Protein AF-A0A535KEE1-F1 (afdb_monomer)

Foldseek 3Di:
DDDDDDDDDPPPPPDPPPPPDDDVVVVVVVVVVVVVVVVVVVVVLVCVLVVVCVVVLQVLLVVLLVVADPVCLVVLLVLLVLLAPVVLVVLLVVQLVVCVVVVVNVVSCLSVVVVVLVVVQLVCLQPGDAADDPPVRDDDSDDGPVVVVCVVSPRHCPPPSSLSSLCSSLVVVLVCQLVPPPDPVSNVCSVVVSVVSSVSSVSSVSND

Solvent-accessible surface area (backbone atoms only — not comparable to full-atom values): 11787 Å² total; per-residue (Å²): 136,83,85,78,78,81,79,81,79,76,67,89,80,70,73,79,86,82,71,92,63,77,59,67,78,71,46,49,63,52,55,50,50,50,51,52,51,52,52,52,50,51,52,48,50,53,40,51,72,71,50,74,44,54,72,56,53,51,51,51,46,48,54,25,43,75,68,56,51,81,86,50,45,69,58,43,28,62,49,44,45,64,22,30,66,66,51,40,49,53,52,43,52,49,48,30,51,53,29,41,76,70,70,38,54,76,66,24,55,59,50,55,56,55,58,52,46,53,53,46,38,53,51,38,26,73,74,44,89,40,74,47,75,58,78,91,64,50,45,89,58,62,101,42,75,61,54,63,49,40,72,74,55,74,45,40,43,47,64,52,58,42,58,51,42,29,49,52,52,38,48,49,49,20,52,49,40,43,71,68,48,88,46,69,65,59,26,65,43,23,54,60,52,31,51,50,52,42,53,52,45,56,53,40,71,50,53,57

Mean predicted aligned error: 8.93 Å

Nearest PDB structures (foldseek):
  5jki-assembly1_A  TM=8.182E-01  e=1.373E-03  Bacillus subtilis subsp. subtilis str. 168
  7rcp-assembly1_A  TM=1.968E-01  e=1.343E+00  Pyrococcus horikoshii OT3
  3ja6-assembly1_I  TM=2.228E-01  e=5.849E+00  Escherichia coli

Structure (mmCIF, N/CA/C/O backbone):
data_AF-A0A535KEE1-F1
#
_entry.id   AF-A0A535KEE1-F1
#
loop_
_atom_site.group_PDB
_atom_site.id
_atom_site.type_symbol
_atom_site.label_atom_id
_atom_site.label_alt_id
_atom_site.label_comp_id
_atom_site.label_asym_id
_atom_site.label_entity_id
_atom_site.label_seq_id
_atom_site.pdbx_PDB_ins_code
_atom_site.Cartn_x
_atom_site.Cartn_y
_atom_site.Cartn_z
_atom_site.occupancy
_atom_site.B_iso_or_equiv
_atom_site.auth_seq_id
_atom_site.auth_comp_id
_atom_site.auth_asym_id
_atom_site.auth_atom_id
_atom_site.pdbx_PDB_model_num
ATOM 1 N N . MET A 1 1 ? -26.546 7.633 64.722 1.00 41.66 1 MET A N 1
ATOM 2 C CA . MET A 1 1 ? -27.389 7.127 63.617 1.00 41.66 1 MET A CA 1
ATOM 3 C C . MET A 1 1 ? -26.491 6.892 62.409 1.00 41.66 1 MET A C 1
ATOM 5 O O . MET A 1 1 ? -26.073 7.852 61.781 1.00 41.66 1 MET A O 1
ATOM 9 N N . LEU A 1 2 ? -26.096 5.640 62.167 1.00 43.44 2 LEU A N 1
ATOM 10 C CA . LEU A 1 2 ? -25.209 5.244 61.067 1.00 43.44 2 LEU A CA 1
ATOM 11 C C . LEU A 1 2 ? -26.050 4.985 59.810 1.00 43.44 2 LEU A C 1
ATOM 13 O O . LEU A 1 2 ? -26.914 4.113 59.809 1.00 43.44 2 LEU A O 1
ATOM 17 N N . HIS A 1 3 ? -25.814 5.776 58.765 1.00 49.19 3 HIS A N 1
ATOM 18 C CA . HIS A 1 3 ? -26.421 5.618 57.444 1.00 49.19 3 HIS A CA 1
ATOM 19 C C . HIS A 1 3 ? -25.778 4.415 56.736 1.00 49.19 3 HIS A C 1
ATOM 21 O O . HIS A 1 3 ? -24.653 4.495 56.243 1.00 49.19 3 HIS A O 1
ATOM 27 N N . VAL A 1 4 ? -26.483 3.286 56.714 1.00 53.78 4 VAL A N 1
ATOM 28 C CA . VAL A 1 4 ? -26.105 2.099 55.941 1.00 53.78 4 VAL A CA 1
ATOM 29 C C . VAL A 1 4 ? -26.516 2.341 54.486 1.00 53.78 4 VAL A C 1
ATOM 31 O O . VAL A 1 4 ? -27.693 2.537 54.196 1.00 53.78 4 VAL A O 1
ATOM 34 N N . ARG A 1 5 ? -25.541 2.374 53.568 1.00 51.19 5 ARG A N 1
ATOM 35 C CA . ARG A 1 5 ? -25.797 2.391 52.118 1.00 51.19 5 ARG A CA 1
ATOM 36 C C . ARG A 1 5 ? -26.467 1.071 51.707 1.00 51.19 5 ARG A C 1
ATOM 38 O O . ARG A 1 5 ? -25.998 0.023 52.151 1.00 51.19 5 ARG A O 1
ATOM 45 N N . PRO A 1 6 ? -27.503 1.088 50.852 1.00 45.22 6 PRO A N 1
ATOM 46 C CA . PRO A 1 6 ? -28.105 -0.141 50.357 1.00 45.22 6 PRO A CA 1
ATOM 47 C C . PRO A 1 6 ? -27.106 -0.911 49.484 1.00 45.22 6 PRO A C 1
ATOM 49 O O . PRO A 1 6 ? -26.379 -0.335 48.671 1.00 45.22 6 PRO A O 1
ATOM 52 N N . SER A 1 7 ? -27.063 -2.222 49.699 1.00 43.84 7 SER A N 1
ATOM 53 C CA . SER A 1 7 ? -26.315 -3.195 48.911 1.00 43.84 7 SER A CA 1
ATOM 54 C C . SER A 1 7 ? -26.741 -3.134 47.446 1.00 43.84 7 SER A C 1
ATOM 56 O O . SER A 1 7 ? -27.926 -3.246 47.140 1.00 43.84 7 SER A O 1
ATOM 58 N N . VAL A 1 8 ? -25.766 -2.971 46.551 1.00 51.97 8 VAL A N 1
ATOM 59 C CA . VAL A 1 8 ? -25.952 -3.103 45.103 1.00 51.97 8 VAL A CA 1
ATOM 60 C C . VAL A 1 8 ? -26.404 -4.533 44.822 1.00 51.97 8 VAL A C 1
ATOM 62 O O . VAL A 1 8 ? -25.630 -5.478 44.958 1.00 51.97 8 VAL A O 1
ATOM 65 N N . GLU A 1 9 ? -27.676 -4.682 44.476 1.00 45.34 9 GLU A N 1
ATOM 66 C CA . GLU A 1 9 ? -28.267 -5.935 44.031 1.00 45.34 9 GLU A CA 1
ATOM 67 C C . GLU A 1 9 ? -27.654 -6.278 42.665 1.00 45.34 9 GLU A C 1
ATOM 69 O O . GLU A 1 9 ? -27.926 -5.643 41.644 1.00 45.34 9 GLU A O 1
ATOM 74 N N . LEU A 1 10 ? -26.711 -7.222 42.668 1.00 52.22 10 LEU A N 1
ATOM 75 C CA . LEU A 1 10 ? -26.132 -7.794 41.458 1.00 52.22 10 LEU A CA 1
ATOM 76 C C . LEU A 1 10 ? -27.223 -8.606 40.760 1.00 52.22 10 LEU A C 1
ATOM 78 O O . LEU A 1 10 ? -27.513 -9.737 41.141 1.00 52.22 10 LEU A O 1
ATOM 82 N N . ASP A 1 11 ? -27.825 -7.987 39.749 1.00 50.72 11 ASP A N 1
ATOM 83 C CA . ASP A 1 11 ? -28.792 -8.582 38.832 1.00 50.72 11 ASP A CA 1
ATOM 84 C C . ASP A 1 11 ? -28.280 -9.938 38.306 1.00 50.72 11 ASP A C 1
ATOM 86 O O . ASP A 1 11 ? -27.369 -10.020 37.474 1.00 50.72 11 ASP A O 1
ATOM 90 N N . SER A 1 12 ? -28.859 -11.021 38.829 1.00 51.28 12 SER A N 1
ATOM 91 C CA . SER A 1 12 ? -28.476 -12.413 38.556 1.00 51.28 12 SER A CA 1
ATOM 92 C C . SER A 1 12 ? -28.818 -12.863 37.129 1.00 51.28 12 SER A C 1
ATOM 94 O O . SER A 1 12 ? -28.431 -13.956 36.706 1.00 51.28 12 SER A O 1
ATOM 96 N N . HIS A 1 13 ? -29.480 -12.003 36.347 1.00 43.81 13 HIS A N 1
ATOM 97 C CA . HIS A 1 13 ? -29.827 -12.254 34.953 1.00 43.81 13 HIS A CA 1
ATOM 98 C C . HIS A 1 13 ? -28.882 -11.618 33.924 1.00 43.81 13 HIS A C 1
ATOM 100 O O . HIS A 1 13 ? -29.019 -11.891 32.725 1.00 43.81 13 HIS A O 1
ATOM 106 N N . ARG A 1 14 ? -27.850 -10.868 34.339 1.00 46.62 14 ARG A N 1
ATOM 107 C CA . ARG A 1 14 ? -26.792 -10.418 33.419 1.00 46.62 14 ARG A CA 1
ATOM 108 C C . ARG A 1 14 ? -25.836 -11.565 33.094 1.00 46.62 14 ARG A C 1
ATOM 110 O O . ARG A 1 14 ? -24.781 -11.729 33.699 1.00 46.62 14 ARG A O 1
ATOM 117 N N . ARG A 1 15 ? -26.199 -12.364 32.084 1.00 47.31 15 ARG A N 1
ATOM 118 C CA . ARG A 1 15 ? -25.296 -13.355 31.481 1.00 47.31 15 ARG A CA 1
ATOM 119 C C . ARG A 1 15 ? -23.981 -12.673 31.069 1.00 47.31 15 ARG A C 1
ATOM 121 O O . ARG A 1 15 ? -24.031 -11.764 30.230 1.00 47.31 15 ARG A O 1
ATOM 128 N N . PRO A 1 16 ? -22.816 -13.116 31.575 1.00 42.44 16 PRO A N 1
ATOM 129 C CA . PRO A 1 16 ? -21.537 -12.608 31.110 1.00 42.44 16 PRO A CA 1
ATOM 130 C C . PRO A 1 16 ? -21.397 -12.993 29.637 1.00 42.44 16 PRO A C 1
ATOM 132 O O . PRO A 1 16 ? -21.347 -14.173 29.290 1.00 42.44 16 PRO A O 1
ATOM 135 N N . HIS A 1 17 ? -21.373 -12.000 28.750 1.00 43.47 17 HIS A N 1
ATOM 136 C CA . HIS A 1 17 ? -21.054 -12.190 27.337 1.00 43.47 17 HIS A CA 1
ATOM 137 C C . HIS A 1 17 ? -19.549 -12.472 27.178 1.00 43.47 17 HIS A C 1
ATOM 139 O O . HIS A 1 17 ? -18.823 -11.737 26.521 1.00 43.47 17 HIS A O 1
ATOM 145 N N . ASN A 1 18 ? -19.075 -13.569 27.770 1.00 43.16 18 ASN A N 1
ATOM 146 C CA . ASN A 1 18 ? -17.790 -14.175 27.449 1.00 43.16 18 ASN A CA 1
ATOM 147 C C . ASN A 1 18 ? -17.976 -15.047 26.204 1.00 43.16 18 ASN A C 1
ATOM 149 O O . ASN A 1 18 ? -18.139 -16.262 26.288 1.00 43.16 18 ASN A O 1
ATOM 153 N N . ARG A 1 19 ? -17.966 -14.430 25.020 1.00 46.12 19 ARG A N 1
ATOM 154 C CA . ARG A 1 19 ? -17.759 -15.154 23.757 1.00 46.12 19 ARG A CA 1
ATOM 155 C C . ARG A 1 19 ? -16.541 -14.563 23.056 1.00 46.12 19 ARG A C 1
ATOM 157 O O . ARG A 1 19 ? -16.652 -13.814 22.096 1.00 46.12 19 ARG A O 1
ATOM 164 N N . PHE A 1 20 ? -15.372 -14.887 23.605 1.00 54.78 20 PHE A N 1
ATOM 165 C CA . PHE A 1 20 ? -14.061 -14.426 23.137 1.00 54.78 20 PHE A CA 1
ATOM 166 C C . PHE A 1 20 ? -13.535 -15.164 21.897 1.00 54.78 20 PHE A C 1
ATOM 168 O O . PHE A 1 20 ? -12.488 -14.796 21.380 1.00 54.78 20 PHE A O 1
ATOM 175 N N . LEU A 1 21 ? -14.250 -16.168 21.381 1.00 51.19 21 LEU A N 1
ATOM 176 C CA . LEU A 1 21 ? -13.860 -16.867 20.160 1.00 51.19 21 LEU A CA 1
ATOM 177 C C . LEU A 1 21 ? -15.015 -16.830 19.152 1.00 51.19 21 LEU A C 1
ATOM 179 O O . LEU A 1 21 ? -16.130 -17.239 19.500 1.00 51.19 21 LEU A O 1
ATOM 183 N N . PRO A 1 22 ? -14.795 -16.336 17.917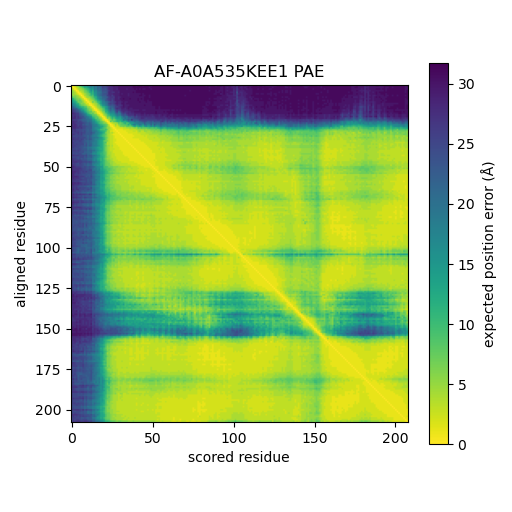 1.00 55.19 22 PRO A N 1
ATOM 184 C CA . PRO A 1 22 ? -15.763 -16.527 16.847 1.00 55.19 22 PRO A CA 1
ATOM 185 C C . PRO A 1 22 ? -16.022 -18.028 16.685 1.00 55.19 22 PRO A C 1
ATOM 187 O O . PRO A 1 22 ? -15.108 -18.840 16.832 1.00 55.19 22 PRO A O 1
ATOM 190 N N . HIS A 1 23 ? -17.269 -18.405 16.391 1.00 61.78 23 HIS A N 1
ATOM 191 C CA . HIS A 1 23 ? -17.587 -19.790 16.035 1.00 61.78 23 HIS A CA 1
ATOM 192 C C . HIS A 1 23 ? -16.620 -20.247 14.942 1.00 61.78 23 HIS A C 1
ATOM 194 O O . HIS A 1 23 ? -16.401 -19.504 13.987 1.00 61.78 23 HIS A O 1
ATOM 200 N N . LEU A 1 24 ? -16.037 -21.443 15.079 1.00 60.97 24 LEU A N 1
ATOM 201 C CA . LEU A 1 24 ? -15.046 -21.982 14.135 1.00 60.97 24 LEU A CA 1
ATOM 202 C C . LEU A 1 24 ? -15.518 -21.863 12.673 1.00 60.97 24 LEU A C 1
ATOM 204 O O . LEU A 1 24 ? -14.724 -21.564 11.784 1.00 60.97 24 LEU A O 1
ATOM 208 N N . SER A 1 25 ? -16.829 -21.970 12.443 1.00 69.62 25 SER A N 1
ATOM 209 C CA . SER A 1 25 ? -17.483 -21.769 11.145 1.00 69.62 25 SER A CA 1
ATOM 210 C C . SER A 1 25 ? -17.244 -20.395 10.504 1.00 69.62 25 SER A C 1
ATOM 212 O O . SER A 1 25 ? -17.186 -20.304 9.283 1.00 69.62 25 SER A O 1
ATOM 214 N N . ALA A 1 26 ? -17.060 -19.330 11.288 1.00 74.44 26 ALA A N 1
ATOM 215 C CA . ALA A 1 26 ? -16.761 -17.984 10.793 1.00 74.44 26 ALA A CA 1
ATOM 216 C C . ALA A 1 26 ? -15.264 -17.760 10.502 1.00 74.44 26 ALA A C 1
ATOM 218 O O . ALA A 1 26 ? -14.913 -16.820 9.785 1.00 74.44 26 ALA A O 1
ATOM 219 N N . LEU A 1 27 ? -14.380 -18.605 11.047 1.00 81.44 27 LEU A N 1
ATOM 220 C CA . LEU A 1 27 ? -12.935 -18.557 10.797 1.00 81.44 27 LEU A CA 1
ATOM 221 C C . LEU A 1 27 ? -12.547 -19.313 9.526 1.00 81.44 27 LEU A C 1
ATOM 223 O O . LEU A 1 27 ? -11.701 -18.829 8.779 1.00 81.44 27 LEU A O 1
ATOM 227 N N . ILE A 1 28 ? -13.198 -20.447 9.254 1.00 86.25 28 ILE A N 1
ATOM 228 C CA . ILE A 1 28 ? -12.958 -21.281 8.066 1.00 86.25 28 ILE A CA 1
ATOM 229 C C . ILE A 1 28 ? -12.901 -20.470 6.759 1.00 86.25 28 ILE A C 1
ATOM 231 O O . ILE A 1 28 ? -11.891 -20.582 6.067 1.00 86.25 28 ILE A O 1
ATOM 235 N N . PRO A 1 29 ? -13.885 -19.616 6.407 1.00 88.44 29 PRO A N 1
ATOM 236 C CA . PRO A 1 29 ? -13.831 -18.874 5.146 1.00 88.44 29 PRO A CA 1
ATOM 237 C C . PRO A 1 29 ? -12.654 -17.891 5.080 1.00 88.44 29 PRO A C 1
ATOM 239 O O . PRO A 1 29 ? -12.107 -17.664 4.006 1.00 88.44 29 PRO A O 1
ATOM 242 N N . ARG A 1 30 ? -12.224 -17.332 6.219 1.00 88.44 30 ARG A N 1
ATOM 243 C CA . ARG A 1 30 ? -11.067 -16.424 6.277 1.00 88.44 30 ARG A CA 1
ATOM 244 C C . ARG A 1 30 ? -9.762 -17.185 6.100 1.00 88.44 30 ARG A C 1
ATOM 246 O O . ARG A 1 30 ? -8.919 -16.752 5.328 1.00 88.44 30 ARG A O 1
ATOM 253 N N . LEU A 1 31 ? -9.617 -18.319 6.783 1.00 91.19 31 LEU A N 1
ATOM 254 C CA . LEU A 1 31 ? -8.449 -19.189 6.650 1.00 91.19 31 LEU A CA 1
ATOM 255 C C . LEU A 1 31 ? -8.332 -19.744 5.230 1.00 91.19 31 LEU A C 1
ATOM 257 O O . LEU A 1 31 ? -7.246 -19.742 4.663 1.00 91.19 31 LEU A O 1
ATOM 261 N N . PHE A 1 32 ? -9.455 -20.148 4.636 1.00 93.31 32 PHE A N 1
ATOM 262 C CA . PHE A 1 32 ? -9.506 -20.562 3.240 1.00 93.31 32 PHE A CA 1
ATOM 263 C C . PHE A 1 32 ? -9.104 -19.420 2.300 1.00 93.31 32 PHE A C 1
ATOM 265 O O . PHE A 1 32 ? -8.256 -19.615 1.438 1.00 93.31 32 PHE A O 1
ATOM 272 N N . GLY A 1 33 ? -9.643 -18.213 2.505 1.00 92.75 33 GLY A N 1
ATOM 273 C CA . GLY A 1 33 ? -9.258 -17.031 1.730 1.00 92.75 33 GLY A CA 1
ATOM 274 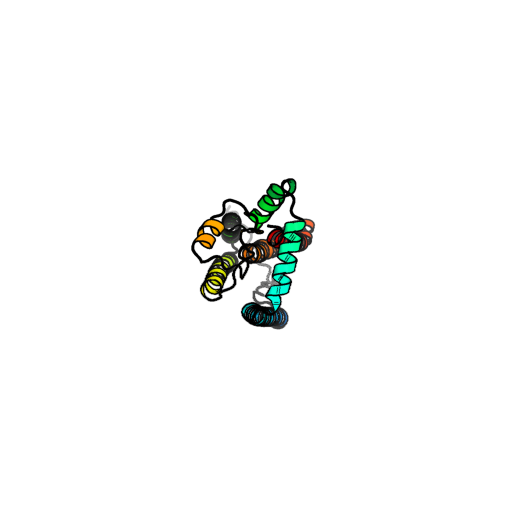C C . GLY A 1 33 ? -7.764 -16.715 1.832 1.00 92.75 33 GLY A C 1
ATOM 275 O O . GLY A 1 33 ? -7.121 -16.497 0.811 1.00 92.75 33 GLY A O 1
ATOM 276 N N . ILE A 1 34 ? -7.191 -16.763 3.040 1.00 92.25 34 ILE A N 1
ATOM 277 C CA . ILE A 1 34 ? -5.746 -16.599 3.259 1.00 92.25 34 ILE A CA 1
ATOM 278 C C . ILE A 1 34 ? -4.968 -17.679 2.505 1.00 92.25 34 ILE A C 1
ATOM 280 O O . ILE A 1 34 ? -4.021 -17.352 1.803 1.00 92.25 34 ILE A O 1
ATOM 284 N N . ALA A 1 35 ? -5.376 -18.948 2.595 1.00 94.38 35 ALA A N 1
ATOM 285 C CA . ALA A 1 35 ? -4.705 -20.038 1.893 1.00 94.38 35 ALA A CA 1
ATOM 286 C C . ALA A 1 35 ? -4.726 -19.839 0.368 1.00 94.38 35 ALA A C 1
ATOM 288 O O . ALA A 1 35 ? -3.691 -19.978 -0.279 1.00 94.38 35 ALA A O 1
ATOM 289 N N . VAL A 1 36 ? -5.874 -19.457 -0.198 1.00 96.50 36 VAL A N 1
ATOM 290 C CA . VAL A 1 36 ? -6.010 -19.163 -1.632 1.00 96.50 36 VAL A CA 1
ATOM 291 C C . VAL A 1 36 ? -5.112 -17.996 -2.042 1.00 96.50 36 VAL A C 1
ATOM 293 O O . VAL A 1 36 ? -4.391 -18.115 -3.029 1.00 96.50 36 VAL A O 1
ATOM 296 N N . LEU A 1 37 ? -5.107 -16.895 -1.282 1.00 95.00 37 LEU A N 1
ATOM 297 C CA . LEU A 1 37 ? -4.257 -15.735 -1.567 1.00 95.00 37 LEU A CA 1
ATOM 298 C C . LEU A 1 37 ? -2.766 -16.075 -1.463 1.00 95.00 37 LEU A C 1
ATOM 300 O O . LEU A 1 37 ? -1.994 -15.659 -2.321 1.00 95.00 37 LEU A O 1
ATOM 304 N N . SER A 1 38 ? -2.365 -16.871 -0.472 1.00 94.00 38 SER A N 1
ATOM 305 C CA . SER A 1 38 ? -0.984 -17.338 -0.331 1.00 94.00 38 SER A CA 1
ATOM 306 C C . SER A 1 38 ? -0.556 -18.209 -1.511 1.00 94.00 38 SER A C 1
ATOM 308 O O . SER A 1 38 ? 0.517 -18.000 -2.068 1.00 94.00 38 SER A O 1
ATOM 310 N N . VAL A 1 39 ? -1.399 -19.158 -1.936 1.00 96.69 39 VAL A N 1
ATOM 311 C CA . VAL A 1 39 ? -1.118 -20.000 -3.111 1.00 96.69 39 VAL A CA 1
ATOM 312 C C . VAL A 1 39 ? -1.032 -19.150 -4.378 1.00 96.69 39 VAL A C 1
ATOM 314 O O . VAL A 1 39 ? -0.104 -19.329 -5.164 1.00 96.69 39 VAL A O 1
ATOM 317 N N . ALA A 1 40 ? -1.948 -18.197 -4.559 1.00 96.69 40 ALA A N 1
ATOM 318 C CA . ALA A 1 40 ? -1.927 -17.282 -5.695 1.00 96.69 40 ALA A CA 1
ATOM 319 C C . ALA A 1 40 ? -0.654 -16.421 -5.712 1.00 96.69 40 ALA A C 1
ATOM 321 O O . ALA A 1 40 ? -0.034 -16.275 -6.761 1.00 96.69 40 ALA A O 1
ATOM 322 N N . PHE A 1 41 ? -0.226 -15.907 -4.555 1.00 94.19 41 PHE A N 1
ATOM 323 C CA . PHE A 1 41 ? 1.007 -15.130 -4.431 1.00 94.19 41 PHE A CA 1
ATOM 324 C C . PHE A 1 41 ? 2.254 -15.967 -4.755 1.00 94.19 41 PHE A C 1
ATOM 326 O O . PHE A 1 41 ? 3.130 -15.507 -5.487 1.00 94.19 41 PHE A O 1
ATOM 333 N N . ILE A 1 42 ? 2.323 -17.211 -4.269 1.00 94.62 42 ILE A N 1
ATOM 334 C CA . ILE A 1 42 ? 3.426 -18.135 -4.582 1.00 94.62 42 ILE A CA 1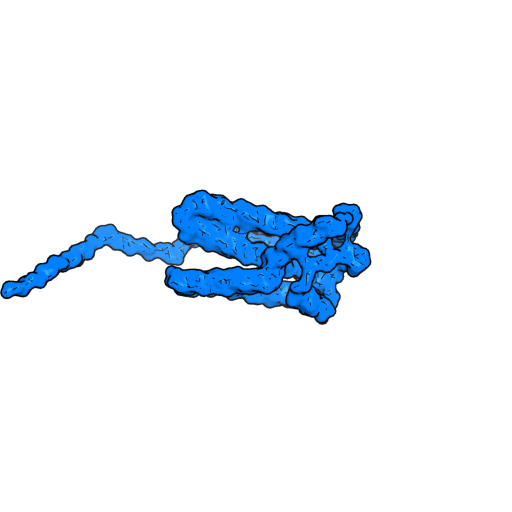
ATOM 335 C C . ILE A 1 42 ? 3.451 -18.445 -6.082 1.00 94.62 42 ILE A C 1
ATOM 337 O O . ILE A 1 42 ? 4.505 -18.358 -6.708 1.00 94.62 42 ILE A O 1
ATOM 341 N N . ALA A 1 43 ? 2.298 -18.760 -6.677 1.00 96.25 43 ALA A N 1
ATOM 342 C CA . ALA A 1 43 ? 2.192 -19.029 -8.109 1.00 96.25 43 ALA A CA 1
ATOM 343 C C . ALA A 1 43 ? 2.615 -17.813 -8.951 1.00 96.25 43 ALA A C 1
ATOM 345 O O . ALA A 1 43 ? 3.367 -17.965 -9.912 1.00 96.25 43 ALA A O 1
ATOM 346 N N . LEU A 1 44 ? 2.194 -16.607 -8.555 1.00 93.69 44 LEU A N 1
ATOM 347 C CA . LEU A 1 44 ? 2.606 -15.358 -9.191 1.00 93.69 44 LEU A CA 1
ATOM 348 C C . LEU A 1 44 ? 4.119 -15.143 -9.074 1.00 93.69 44 LEU A C 1
ATOM 350 O O . LEU A 1 44 ? 4.765 -14.842 -10.070 1.00 93.69 44 LEU A O 1
ATOM 354 N N . THR A 1 45 ? 4.693 -15.358 -7.889 1.00 92.94 45 THR A N 1
ATOM 355 C CA . THR A 1 45 ? 6.143 -15.253 -7.659 1.00 92.94 45 THR A CA 1
ATOM 356 C C . THR A 1 45 ? 6.914 -16.191 -8.591 1.00 92.94 45 THR A C 1
ATOM 358 O O . THR A 1 45 ? 7.875 -15.774 -9.237 1.00 92.94 45 THR A O 1
ATOM 361 N N . ILE A 1 46 ? 6.477 -17.450 -8.719 1.00 93.00 46 ILE A N 1
ATOM 362 C CA . ILE A 1 46 ? 7.098 -18.428 -9.626 1.00 93.00 46 ILE A CA 1
ATOM 363 C C . ILE A 1 46 ? 6.990 -17.960 -11.084 1.00 93.00 46 ILE A C 1
ATOM 365 O O . ILE A 1 46 ? 7.971 -17.998 -11.819 1.00 93.00 46 ILE A O 1
ATOM 369 N N . ALA A 1 47 ? 5.820 -17.483 -11.509 1.00 94.06 47 ALA A N 1
ATOM 370 C CA . ALA A 1 47 ? 5.619 -17.004 -12.874 1.00 94.06 47 ALA A CA 1
ATOM 371 C C . ALA A 1 47 ? 6.485 -15.774 -13.203 1.00 94.06 47 ALA A C 1
ATOM 373 O O . ALA A 1 47 ? 7.085 -15.711 -14.276 1.00 94.06 47 ALA A O 1
ATOM 374 N N . ILE A 1 48 ? 6.584 -14.819 -12.276 1.00 90.94 48 ILE A N 1
ATOM 375 C CA . ILE A 1 48 ? 7.399 -13.610 -12.435 1.00 90.94 48 ILE A CA 1
ATOM 376 C C . ILE A 1 48 ? 8.888 -13.964 -12.508 1.00 90.94 48 ILE A C 1
ATOM 378 O O . ILE A 1 48 ? 9.578 -13.531 -13.426 1.00 90.94 48 ILE A O 1
ATOM 382 N N . THR A 1 49 ? 9.375 -14.799 -11.588 1.00 89.19 49 THR A N 1
ATOM 383 C CA . THR A 1 49 ? 10.781 -15.250 -11.570 1.00 89.19 49 THR A CA 1
ATOM 384 C C . THR A 1 49 ? 11.153 -16.101 -12.786 1.00 89.19 49 THR A C 1
ATOM 386 O O . THR A 1 49 ? 12.305 -16.091 -13.211 1.00 89.19 49 THR A O 1
ATOM 389 N N . ALA A 1 50 ? 10.180 -16.782 -13.397 1.00 91.00 50 ALA A N 1
ATOM 390 C CA . ALA A 1 50 ? 10.335 -17.462 -14.683 1.00 91.00 50 ALA A CA 1
ATOM 391 C C . ALA A 1 50 ? 10.281 -16.515 -15.904 1.00 91.00 50 ALA A C 1
ATOM 393 O O . ALA A 1 50 ? 10.417 -16.977 -17.036 1.00 91.00 50 ALA A O 1
ATOM 394 N N . GLY A 1 51 ? 10.064 -15.210 -15.702 1.00 90.25 51 GLY A N 1
ATOM 395 C CA . GLY A 1 51 ? 10.008 -14.203 -16.765 1.00 90.25 51 GLY A CA 1
ATOM 396 C C . GLY A 1 51 ? 8.695 -14.170 -17.553 1.00 90.25 51 GLY A C 1
ATOM 397 O O . GLY A 1 51 ? 8.640 -13.561 -18.621 1.00 90.25 51 GLY A O 1
ATOM 398 N N . ALA A 1 52 ? 7.620 -14.795 -17.054 1.00 92.38 52 ALA A N 1
ATOM 399 C CA . ALA A 1 52 ? 6.346 -14.892 -17.777 1.00 92.38 52 ALA A CA 1
ATOM 400 C C . ALA A 1 52 ? 5.714 -13.521 -18.086 1.00 92.38 52 ALA A C 1
ATOM 402 O O . ALA A 1 52 ? 4.980 -13.390 -19.065 1.00 92.38 52 ALA A O 1
ATOM 403 N N . PHE A 1 53 ? 6.012 -12.505 -17.269 1.00 91.81 53 PHE A N 1
ATOM 404 C CA . PHE A 1 53 ? 5.423 -11.167 -17.367 1.00 91.81 53 PHE A CA 1
ATOM 405 C C . PHE A 1 53 ? 6.397 -10.076 -17.818 1.00 91.81 53 PHE A C 1
ATOM 407 O O . PHE A 1 53 ? 5.963 -8.955 -18.042 1.00 91.81 53 PHE A O 1
ATOM 414 N N . THR A 1 54 ? 7.676 -10.380 -18.067 1.00 90.19 54 THR A N 1
ATOM 415 C CA . THR A 1 54 ? 8.702 -9.357 -18.352 1.00 90.19 54 THR A CA 1
ATOM 416 C C . THR A 1 54 ? 8.334 -8.427 -19.512 1.00 90.19 54 THR A C 1
ATOM 418 O O . THR A 1 54 ? 8.543 -7.220 -19.435 1.00 90.19 54 THR A O 1
ATOM 421 N N . SER A 1 55 ? 7.762 -8.969 -20.593 1.00 90.50 55 SER A N 1
ATOM 422 C CA . SER A 1 55 ? 7.351 -8.157 -21.747 1.00 90.50 55 SER A CA 1
ATOM 423 C C . SER A 1 55 ? 6.141 -7.269 -21.455 1.00 90.50 55 SER A C 1
ATOM 425 O O . SER A 1 55 ? 6.058 -6.166 -21.993 1.00 90.50 55 SER A O 1
ATOM 427 N N . LEU A 1 56 ? 5.212 -7.743 -20.622 1.00 92.62 56 LEU A N 1
ATOM 428 C CA . LEU A 1 56 ? 4.037 -6.990 -20.201 1.00 92.62 56 LEU A CA 1
ATOM 429 C C . LEU A 1 56 ? 4.446 -5.881 -19.229 1.00 92.62 56 LEU A C 1
ATOM 431 O O . LEU A 1 56 ? 4.049 -4.738 -19.424 1.00 92.62 56 LEU A O 1
ATOM 435 N N . ASP A 1 57 ? 5.288 -6.203 -18.246 1.00 91.31 57 ASP A N 1
ATOM 436 C CA . ASP A 1 57 ? 5.809 -5.253 -17.263 1.00 91.31 57 ASP A CA 1
ATOM 437 C C . ASP A 1 57 ? 6.543 -4.100 -17.957 1.00 91.31 57 ASP A C 1
ATOM 439 O O . ASP A 1 57 ? 6.301 -2.936 -17.645 1.00 91.31 57 ASP A O 1
ATOM 443 N N . LEU A 1 58 ? 7.371 -4.403 -18.966 1.00 90.75 58 LEU A N 1
ATOM 444 C CA . LEU A 1 58 ? 8.068 -3.380 -19.748 1.00 90.75 58 LEU A CA 1
ATOM 445 C C . LEU A 1 58 ? 7.103 -2.508 -20.565 1.00 90.75 58 LEU A C 1
ATOM 447 O O . LEU A 1 58 ? 7.290 -1.298 -20.637 1.00 90.75 58 LEU A O 1
ATOM 451 N N . GLN A 1 59 ? 6.070 -3.100 -21.173 1.00 93.69 59 GLN A N 1
ATOM 452 C CA . GLN A 1 59 ? 5.055 -2.343 -21.915 1.00 93.69 59 GLN A CA 1
ATOM 453 C C . GLN A 1 59 ? 4.272 -1.403 -21.001 1.00 93.69 59 GLN A C 1
ATOM 455 O O . GLN A 1 59 ? 4.027 -0.259 -21.374 1.00 93.69 59 GLN A O 1
ATOM 460 N N . VAL A 1 60 ? 3.896 -1.868 -19.807 1.00 93.50 60 VAL A N 1
ATOM 461 C CA . VAL A 1 60 ? 3.200 -1.042 -18.817 1.00 93.50 60 VAL A CA 1
ATOM 462 C C . VAL A 1 60 ? 4.116 0.071 -18.316 1.00 93.50 60 VAL A C 1
ATOM 464 O O . VAL A 1 60 ? 3.696 1.224 -18.323 1.00 93.50 60 VAL A O 1
ATOM 467 N N . ALA A 1 61 ? 5.365 -0.240 -17.958 1.00 91.88 61 ALA A N 1
ATOM 468 C CA . ALA A 1 61 ? 6.338 0.759 -17.521 1.00 91.88 61 ALA A CA 1
ATOM 469 C C . ALA A 1 61 ? 6.578 1.831 -18.597 1.00 91.88 61 ALA A C 1
ATOM 471 O O . ALA A 1 61 ? 6.565 3.021 -18.297 1.00 91.88 61 ALA A O 1
ATOM 472 N N . GLN A 1 62 ? 6.718 1.428 -19.865 1.00 93.56 62 GLN A N 1
ATOM 473 C CA . GLN A 1 62 ? 6.868 2.373 -20.971 1.00 93.56 62 GLN A C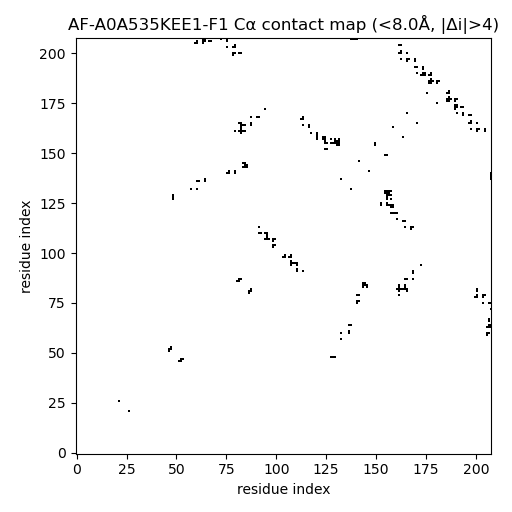A 1
ATOM 474 C C . GLN A 1 62 ? 5.606 3.219 -21.173 1.00 93.56 62 GLN A C 1
ATOM 476 O O . GLN A 1 62 ? 5.707 4.430 -21.321 1.00 93.56 62 GLN A O 1
ATOM 481 N N . ALA A 1 63 ? 4.417 2.614 -21.136 1.00 94.56 63 ALA A N 1
ATOM 482 C CA . ALA A 1 63 ? 3.163 3.350 -21.289 1.00 94.56 63 ALA A CA 1
ATOM 483 C C . ALA A 1 63 ? 2.951 4.379 -20.167 1.00 94.56 63 ALA A C 1
ATOM 485 O O . ALA A 1 63 ? 2.425 5.463 -20.416 1.00 94.56 63 ALA A O 1
ATOM 486 N N . MET A 1 64 ? 3.364 4.054 -18.940 1.00 94.50 64 MET A N 1
ATOM 487 C CA . MET A 1 64 ? 3.314 4.983 -17.810 1.00 94.50 64 MET A CA 1
ATOM 488 C C . MET A 1 64 ? 4.345 6.100 -17.950 1.00 94.50 64 MET A C 1
ATOM 490 O O . MET A 1 64 ? 4.002 7.261 -17.740 1.00 94.50 64 MET A O 1
ATOM 494 N N . HIS A 1 65 ? 5.558 5.775 -18.399 1.00 91.81 65 HIS A N 1
ATOM 495 C CA . HIS A 1 65 ? 6.578 6.767 -18.724 1.00 91.81 65 HIS A CA 1
ATOM 496 C C . HIS A 1 65 ? 6.108 7.740 -19.817 1.00 91.81 65 HIS A C 1
ATOM 498 O O . HIS A 1 65 ? 6.263 8.950 -19.680 1.00 91.81 65 HIS A O 1
ATOM 504 N N . ASP A 1 66 ? 5.471 7.238 -20.876 1.00 94.44 66 ASP A N 1
ATOM 505 C CA . ASP A 1 66 ? 4.940 8.065 -21.964 1.00 94.44 66 ASP A CA 1
ATOM 506 C C . ASP A 1 66 ? 3.768 8.952 -21.498 1.00 94.44 66 ASP A C 1
ATOM 508 O O . ASP A 1 66 ? 3.560 10.051 -22.016 1.00 94.44 66 ASP A O 1
ATOM 512 N N . ALA A 1 67 ? 2.995 8.485 -20.512 1.00 94.06 67 ALA A N 1
ATOM 513 C CA . ALA A 1 67 ? 1.918 9.245 -19.883 1.00 94.06 67 ALA A CA 1
ATOM 514 C C . ALA A 1 67 ? 2.413 10.227 -18.806 1.00 94.06 67 ALA A C 1
ATOM 516 O O . ALA A 1 67 ? 1.621 11.045 -18.323 1.00 94.06 67 ALA A O 1
ATOM 517 N N . TRP A 1 68 ? 3.690 10.153 -18.419 1.00 93.19 68 TRP A N 1
ATOM 518 C CA . TRP A 1 68 ? 4.240 10.942 -17.330 1.00 93.19 68 TRP A CA 1
ATOM 519 C C . TRP A 1 68 ? 4.275 12.436 -17.665 1.00 93.19 68 TRP A C 1
ATOM 521 O O . TRP A 1 68 ? 4.650 12.876 -18.753 1.00 93.19 68 TRP A O 1
ATOM 531 N N . GLN A 1 69 ? 3.892 13.240 -16.679 1.00 93.38 69 GLN A N 1
ATOM 532 C CA . GLN A 1 69 ? 3.867 14.694 -16.738 1.00 93.38 69 GLN A CA 1
ATOM 533 C C . GLN A 1 69 ? 4.588 15.282 -15.518 1.00 93.38 69 GLN A C 1
ATOM 535 O O . GLN A 1 69 ? 4.184 14.994 -14.384 1.00 93.38 69 GLN A O 1
ATOM 540 N N . PRO A 1 70 ? 5.568 16.188 -15.717 1.00 91.81 70 PRO A N 1
ATOM 541 C CA . PRO A 1 70 ? 6.302 16.820 -14.619 1.00 91.81 70 PRO A CA 1
ATOM 542 C C . PRO A 1 70 ? 5.407 17.551 -13.608 1.00 91.81 70 PRO A C 1
ATOM 544 O O . PRO A 1 70 ? 5.707 17.594 -12.420 1.00 91.81 70 PRO A O 1
ATOM 547 N N . SER A 1 71 ? 4.287 18.124 -14.062 1.00 94.12 71 SER A N 1
ATOM 548 C CA . SER A 1 71 ? 3.334 18.847 -13.207 1.00 94.12 71 SER A CA 1
ATOM 549 C C . SER A 1 71 ? 2.601 17.946 -12.212 1.00 94.12 71 SER A C 1
ATOM 551 O O . SER A 1 71 ? 2.164 18.427 -11.168 1.00 94.12 71 SER A O 1
ATOM 553 N N . LEU A 1 72 ? 2.460 16.655 -12.525 1.00 92.75 72 LEU A N 1
ATOM 554 C CA . LEU A 1 72 ? 1.806 15.674 -11.661 1.00 92.75 72 LEU A CA 1
ATOM 555 C C . LEU A 1 72 ? 2.786 15.012 -10.690 1.00 92.75 72 LEU A C 1
ATOM 557 O O . LEU A 1 72 ? 2.349 14.436 -9.698 1.00 92.75 72 LEU A O 1
ATOM 561 N N . HIS A 1 73 ? 4.094 15.130 -10.929 1.00 91.62 73 HIS A N 1
ATOM 562 C CA . HIS A 1 73 ? 5.130 14.543 -10.078 1.00 91.62 73 HIS A CA 1
ATOM 563 C C . HIS A 1 73 ? 4.948 14.840 -8.578 1.00 91.62 73 HIS A C 1
ATOM 565 O O . HIS A 1 73 ? 4.889 13.877 -7.818 1.00 91.62 73 HIS A O 1
ATOM 571 N N . PRO A 1 74 ? 4.744 16.093 -8.114 1.00 92.69 74 PRO A N 1
ATOM 572 C CA . PRO A 1 74 ? 4.562 16.350 -6.681 1.00 92.69 74 PRO A CA 1
ATOM 573 C C . PRO A 1 74 ? 3.285 15.718 -6.106 1.00 92.69 74 PRO A C 1
ATOM 575 O O . PRO A 1 74 ? 3.233 15.409 -4.918 1.00 92.69 74 PRO A O 1
ATOM 578 N N . VAL A 1 75 ? 2.248 15.517 -6.928 1.00 93.50 75 VAL A N 1
ATOM 579 C CA . VAL A 1 75 ? 1.006 14.856 -6.498 1.00 93.50 75 VAL A CA 1
ATOM 580 C C . VAL A 1 75 ? 1.261 13.373 -6.260 1.00 93.50 75 VAL A C 1
ATOM 582 O O . VAL A 1 75 ? 0.858 12.849 -5.227 1.00 93.50 75 VAL A O 1
ATOM 585 N N . PHE A 1 76 ? 1.956 12.716 -7.186 1.00 92.69 76 PHE A N 1
ATOM 586 C CA . PHE A 1 76 ? 2.321 11.311 -7.045 1.00 92.69 76 PHE A CA 1
ATOM 587 C C . PHE A 1 76 ? 3.336 11.098 -5.918 1.00 92.69 76 PHE A C 1
ATOM 589 O O . PHE A 1 76 ? 3.136 10.224 -5.092 1.00 92.69 76 PHE A O 1
ATOM 596 N N . GLN A 1 77 ? 4.314 11.985 -5.726 1.00 92.19 77 GLN A N 1
ATOM 597 C CA . GLN A 1 77 ? 5.177 11.928 -4.535 1.00 92.19 77 GLN A CA 1
ATOM 598 C C . GLN A 1 77 ? 4.376 12.033 -3.228 1.00 92.19 77 GLN A C 1
ATOM 600 O O . GLN A 1 77 ? 4.595 11.271 -2.293 1.00 92.19 77 GLN A O 1
ATOM 605 N N . ALA A 1 78 ? 3.381 12.922 -3.157 1.00 91.62 78 ALA A N 1
ATOM 606 C CA . ALA A 1 78 ? 2.518 13.000 -1.978 1.00 91.62 78 ALA A CA 1
ATOM 607 C C . ALA A 1 78 ? 1.674 11.727 -1.767 1.00 91.62 78 ALA A C 1
ATOM 609 O O . ALA A 1 78 ? 1.341 11.390 -0.630 1.00 91.62 78 ALA A O 1
ATOM 610 N N . ILE A 1 79 ? 1.316 11.020 -2.843 1.00 93.81 79 ILE A N 1
ATOM 611 C CA . ILE A 1 79 ? 0.655 9.714 -2.762 1.00 93.81 79 ILE A CA 1
ATOM 612 C C . ILE A 1 79 ? 1.651 8.651 -2.291 1.00 93.81 79 ILE A C 1
ATOM 614 O O . ILE A 1 79 ? 1.306 7.902 -1.381 1.00 93.81 79 ILE A O 1
ATOM 618 N N . ALA A 1 80 ? 2.867 8.621 -2.842 1.00 92.56 80 ALA A N 1
ATOM 619 C CA . ALA A 1 80 ? 3.959 7.725 -2.465 1.00 92.56 80 ALA A CA 1
ATOM 620 C C . ALA A 1 80 ? 4.207 7.728 -0.955 1.00 92.56 80 ALA A C 1
ATOM 622 O O . ALA A 1 80 ? 4.319 6.669 -0.338 1.00 92.56 80 ALA A O 1
ATOM 623 N N . GLU A 1 81 ? 4.172 8.911 -0.339 1.00 92.69 81 GLU A N 1
ATOM 624 C CA . GLU A 1 81 ? 4.317 9.082 1.107 1.00 92.69 81 GLU A CA 1
ATOM 625 C C . GLU A 1 81 ? 3.299 8.275 1.924 1.00 92.69 81 GLU A C 1
ATOM 627 O O . GLU A 1 81 ? 3.604 7.827 3.025 1.00 92.69 81 GLU A O 1
ATOM 632 N N . LEU A 1 82 ? 2.102 7.994 1.394 1.00 93.88 82 LEU A N 1
ATOM 633 C CA . LEU A 1 82 ? 1.128 7.121 2.066 1.00 93.88 82 LEU A CA 1
ATOM 634 C C . LEU A 1 82 ? 1.659 5.696 2.270 1.00 93.88 82 LEU A C 1
ATOM 636 O O . LEU A 1 82 ? 1.281 5.028 3.232 1.00 93.88 82 LEU A O 1
ATOM 640 N N . GLY A 1 83 ? 2.533 5.242 1.377 1.00 92.44 83 GLY A N 1
ATOM 641 C CA . GLY A 1 83 ? 3.192 3.945 1.428 1.00 92.44 83 GLY A CA 1
ATOM 642 C C . GLY A 1 83 ? 4.634 4.017 1.928 1.00 92.44 83 GLY A C 1
ATOM 643 O O . GLY A 1 83 ? 5.303 2.979 1.925 1.00 92.44 83 GLY A O 1
ATOM 644 N N . SER A 1 84 ? 5.128 5.190 2.340 1.00 92.31 84 SER A N 1
ATOM 645 C CA . SER A 1 84 ? 6.495 5.338 2.840 1.00 92.31 84 SER A CA 1
ATOM 646 C C . SER A 1 84 ? 6.665 4.615 4.175 1.00 92.31 84 SER A C 1
ATOM 648 O O . SER A 1 84 ? 5.713 4.403 4.938 1.00 92.31 84 SER A O 1
ATOM 650 N N . ILE A 1 85 ? 7.889 4.166 4.454 1.00 91.94 85 ILE A N 1
ATOM 651 C CA . ILE A 1 85 ? 8.175 3.432 5.691 1.00 91.94 85 ILE A CA 1
ATOM 652 C C . ILE A 1 85 ? 8.039 4.347 6.912 1.00 91.94 85 ILE A C 1
ATOM 654 O O . ILE A 1 85 ? 7.617 3.896 7.973 1.00 91.94 85 ILE A O 1
ATOM 658 N N . GLU A 1 86 ? 8.323 5.635 6.756 1.00 93.12 86 GLU A N 1
ATOM 659 C CA . GLU A 1 86 ? 8.223 6.679 7.766 1.00 93.12 86 GLU A CA 1
ATOM 660 C C . GLU A 1 86 ? 6.781 6.849 8.226 1.00 93.12 86 GLU A C 1
ATOM 662 O O . GLU A 1 86 ? 6.483 6.677 9.414 1.00 93.12 86 GLU A O 1
ATOM 667 N N . LEU A 1 87 ? 5.872 7.134 7.288 1.00 94.31 87 LEU A N 1
ATOM 668 C CA . LEU A 1 87 ? 4.471 7.332 7.624 1.00 94.31 87 LEU A CA 1
ATOM 669 C C . LEU A 1 87 ? 3.836 6.029 8.110 1.00 94.31 87 LEU A C 1
ATOM 671 O O . LEU A 1 87 ? 3.131 6.040 9.120 1.00 94.31 87 LEU A O 1
ATOM 675 N N . ALA A 1 88 ? 4.130 4.899 7.460 1.00 95.19 88 ALA A N 1
ATOM 676 C CA . ALA A 1 88 ? 3.660 3.591 7.907 1.00 95.19 88 ALA A CA 1
ATOM 677 C C . ALA A 1 88 ? 4.083 3.305 9.356 1.00 95.19 88 ALA A C 1
ATOM 679 O O . ALA A 1 88 ? 3.254 2.920 10.180 1.00 95.19 88 ALA A O 1
ATOM 680 N N . THR A 1 89 ? 5.346 3.570 9.697 1.00 95.00 89 THR A N 1
ATOM 681 C CA . THR A 1 89 ? 5.877 3.392 11.052 1.00 95.00 89 THR A CA 1
ATOM 682 C C . THR A 1 89 ? 5.149 4.291 12.048 1.00 95.00 89 THR A C 1
ATOM 684 O O . THR A 1 89 ? 4.665 3.801 13.070 1.00 95.00 89 THR A O 1
ATOM 687 N N . ILE A 1 90 ? 4.994 5.584 11.744 1.00 96.69 90 ILE A N 1
ATOM 688 C CA . ILE A 1 90 ? 4.272 6.534 12.606 1.00 96.69 90 ILE A CA 1
ATOM 689 C C . ILE A 1 90 ? 2.831 6.070 12.844 1.00 96.69 90 ILE A C 1
ATOM 691 O O . ILE A 1 90 ? 2.376 6.034 13.989 1.00 96.69 90 ILE A O 1
ATOM 695 N N . LEU A 1 91 ? 2.119 5.676 11.786 1.00 97.38 91 LEU A N 1
ATOM 696 C CA . LEU A 1 91 ? 0.735 5.212 11.877 1.00 97.38 91 LEU A CA 1
ATOM 697 C C . LEU A 1 91 ? 0.620 3.919 12.687 1.00 97.38 91 LEU A C 1
ATOM 699 O O . LEU A 1 91 ? -0.272 3.802 13.527 1.00 97.38 91 LEU A O 1
ATOM 703 N N . MET A 1 92 ? 1.531 2.965 12.487 1.00 97.19 92 MET A N 1
ATOM 704 C CA . MET A 1 92 ? 1.519 1.694 13.210 1.00 97.19 92 MET A CA 1
ATOM 705 C C . MET A 1 92 ? 1.875 1.862 14.689 1.00 97.19 92 MET A C 1
ATOM 707 O O . MET A 1 92 ? 1.199 1.287 15.541 1.00 97.19 92 MET A O 1
ATOM 711 N N . PHE A 1 93 ? 2.862 2.693 15.033 1.00 96.56 93 PHE A N 1
ATOM 712 C CA . PHE A 1 93 ? 3.148 3.021 16.434 1.00 96.56 93 PHE A CA 1
ATOM 713 C C . PHE A 1 93 ? 2.018 3.828 17.081 1.00 96.56 93 PHE A C 1
ATOM 715 O O . PHE A 1 93 ? 1.648 3.559 18.224 1.00 96.56 93 PHE A O 1
ATOM 722 N N . GLY A 1 94 ? 1.413 4.768 16.352 1.00 97.12 94 GLY A N 1
ATOM 723 C CA . GLY A 1 94 ? 0.222 5.480 16.812 1.00 97.12 94 GLY A CA 1
ATOM 724 C C . GLY A 1 94 ? -0.932 4.520 17.109 1.00 97.12 94 GLY A C 1
ATOM 725 O O . GLY A 1 94 ? -1.560 4.612 18.164 1.00 97.12 94 GLY A O 1
ATOM 726 N N . LEU A 1 95 ? -1.159 3.540 16.228 1.00 96.56 95 LEU A N 1
ATOM 727 C CA . LEU A 1 95 ? -2.163 2.497 16.417 1.00 96.56 95 LEU A CA 1
ATOM 728 C C . LEU A 1 95 ? -1.856 1.605 17.629 1.00 96.56 95 LEU A C 1
ATOM 730 O O . LEU A 1 95 ? -2.766 1.314 18.407 1.00 96.56 95 LEU A O 1
ATOM 734 N N . LEU A 1 96 ? -0.591 1.208 17.818 1.00 96.75 96 LEU A N 1
ATOM 735 C CA . LEU A 1 96 ? -0.135 0.453 18.990 1.00 96.75 96 LEU A CA 1
ATOM 736 C C . LEU A 1 96 ? -0.505 1.188 20.282 1.00 96.75 96 LEU A C 1
ATOM 738 O O . LEU A 1 96 ? -1.154 0.617 21.157 1.00 96.75 96 LEU A O 1
ATOM 742 N N . ILE A 1 97 ? -0.112 2.461 20.381 1.00 96.69 97 ILE A N 1
ATOM 743 C CA . ILE A 1 97 ? -0.349 3.299 21.560 1.00 96.69 97 ILE A CA 1
ATOM 744 C C . ILE A 1 97 ? -1.851 3.470 21.795 1.00 96.69 97 ILE A C 1
ATOM 746 O O . ILE A 1 97 ? -2.314 3.287 22.921 1.00 96.69 97 ILE A O 1
ATOM 750 N N . PHE A 1 98 ? -2.619 3.760 20.742 1.00 96.25 98 PHE A N 1
ATOM 751 C CA . PHE A 1 98 ? -4.071 3.919 20.819 1.00 96.25 98 PHE A CA 1
ATOM 752 C C . PHE A 1 98 ? -4.767 2.662 21.363 1.00 96.25 98 PHE A C 1
ATOM 754 O O . PHE A 1 98 ? -5.566 2.749 22.297 1.00 96.25 98 PHE A O 1
ATOM 761 N N . LEU A 1 99 ? -4.448 1.482 20.819 1.00 95.50 99 LEU A N 1
ATOM 762 C CA . LEU A 1 99 ? -5.044 0.219 21.267 1.00 95.50 99 LEU A CA 1
ATOM 763 C C . LEU A 1 99 ? -4.611 -0.139 22.691 1.00 95.50 99 LEU A C 1
ATOM 765 O O . LEU A 1 99 ? -5.436 -0.586 23.489 1.00 95.50 99 LEU A O 1
ATOM 769 N N . TRP A 1 100 ? -3.342 0.099 23.029 1.00 95.56 100 TRP A N 1
ATOM 770 C CA . TRP A 1 100 ? -2.811 -0.149 24.365 1.00 95.56 100 TRP A CA 1
ATOM 771 C C . TRP A 1 100 ? -3.504 0.716 25.424 1.00 95.56 100 TRP A C 1
ATOM 773 O O . TRP A 1 100 ? -4.009 0.196 26.418 1.00 95.56 100 TRP A O 1
ATOM 783 N N . GLN A 1 101 ? -3.590 2.028 25.189 1.00 94.69 101 GLN A N 1
ATOM 784 C CA . GLN A 1 101 ? -4.251 2.973 26.096 1.00 94.69 101 GLN A CA 1
ATOM 785 C C . GLN A 1 101 ? -5.763 2.733 26.193 1.00 94.69 101 GLN A C 1
ATOM 787 O O . GLN A 1 101 ? -6.351 2.944 27.251 1.00 94.69 101 GLN A O 1
ATOM 792 N N . GLY A 1 102 ? -6.389 2.242 25.120 1.00 92.31 102 GLY A N 1
ATOM 793 C CA . GLY A 1 102 ? -7.801 1.856 25.102 1.00 92.31 102 GLY A CA 1
ATOM 794 C C . GLY A 1 102 ? -8.127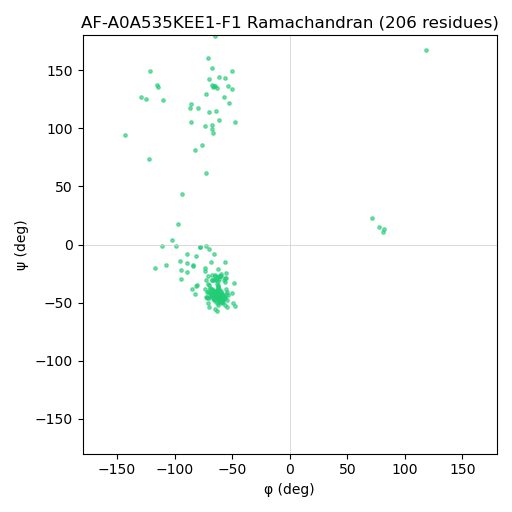 0.559 25.855 1.00 92.31 102 GLY A C 1
ATOM 795 O O . GLY A 1 102 ? -9.290 0.166 25.889 1.00 92.31 102 GLY A O 1
ATOM 796 N N . GLY A 1 103 ? -7.134 -0.123 26.440 1.00 92.56 103 GLY A N 1
ATOM 797 C CA . GLY A 1 103 ? -7.322 -1.391 27.155 1.00 92.56 103 GLY A CA 1
ATOM 798 C C . GLY A 1 103 ? -7.404 -2.622 26.244 1.00 92.56 103 GLY A C 1
ATOM 799 O O . GLY A 1 103 ? -7.709 -3.716 26.715 1.00 92.56 103 GLY A O 1
ATOM 800 N N . PHE A 1 104 ? -7.093 -2.479 24.953 1.00 91.69 104 PHE A N 1
ATOM 801 C CA . PHE A 1 104 ? -7.090 -3.559 23.960 1.00 91.69 104 PHE A CA 1
ATOM 802 C C . PHE A 1 104 ? -5.696 -4.191 23.811 1.00 91.69 104 PHE A C 1
ATOM 804 O O . PHE A 1 104 ? -5.230 -4.431 22.700 1.00 91.69 104 PHE A O 1
ATOM 811 N N . GLY A 1 105 ? -5.005 -4.451 24.926 1.00 85.75 105 GLY A N 1
ATOM 812 C CA . GLY A 1 105 ? -3.578 -4.806 24.932 1.00 85.75 105 GLY A CA 1
ATOM 813 C C . GLY A 1 105 ? -3.199 -6.014 24.061 1.00 85.75 105 GLY A C 1
ATOM 814 O O . GLY A 1 105 ? -2.181 -5.968 23.378 1.00 85.75 105 GLY A O 1
ATOM 815 N N . SER A 1 106 ? -4.026 -7.067 24.009 1.00 88.19 106 SER A N 1
ATOM 816 C CA . SER A 1 106 ? -3.775 -8.212 23.114 1.00 88.19 106 SER A CA 1
ATOM 817 C C . SER A 1 106 ? -3.954 -7.858 21.637 1.00 88.19 106 SER A C 1
ATOM 819 O O . SER A 1 106 ? -3.181 -8.316 20.802 1.00 88.19 106 SER A O 1
ATOM 821 N N . ASP A 1 107 ? -4.939 -7.018 21.312 1.00 89.00 107 ASP A N 1
ATOM 822 C CA . ASP A 1 107 ? -5.181 -6.556 19.941 1.00 89.00 107 ASP A CA 1
ATOM 823 C C . ASP A 1 107 ? -4.080 -5.579 19.493 1.00 89.00 107 ASP A C 1
ATOM 825 O O . ASP A 1 107 ? -3.765 -5.512 18.309 1.00 89.00 107 ASP A O 1
ATOM 829 N N . ALA A 1 108 ? -3.440 -4.869 20.429 1.00 89.94 108 ALA A N 1
ATOM 830 C CA . ALA A 1 108 ? -2.327 -3.964 20.151 1.00 89.94 108 ALA A CA 1
ATOM 831 C C . ALA A 1 108 ? -1.107 -4.692 19.545 1.00 89.94 108 ALA A C 1
ATOM 833 O O . ALA A 1 108 ? -0.372 -4.111 18.746 1.00 89.94 108 ALA A O 1
ATOM 834 N N . LEU A 1 109 ? -0.936 -5.992 19.828 1.00 91.44 109 LEU A N 1
ATOM 835 C CA . LEU A 1 109 ? 0.115 -6.823 19.224 1.00 91.44 109 LEU A CA 1
ATOM 836 C C . LEU A 1 109 ? -0.060 -7.039 17.714 1.00 91.44 109 LEU A C 1
ATOM 838 O O . LEU A 1 109 ? 0.860 -7.539 17.070 1.00 91.44 109 LEU A O 1
ATOM 842 N N . VAL A 1 110 ? -1.185 -6.626 17.117 1.00 89.44 110 VAL A N 1
ATOM 843 C CA . VAL A 1 110 ? -1.381 -6.661 15.657 1.00 89.44 110 VAL A CA 1
ATOM 844 C C . VAL A 1 110 ? -0.287 -5.903 14.899 1.00 89.44 110 VAL A C 1
ATOM 846 O O . VAL A 1 110 ? 0.012 -6.233 13.756 1.00 89.44 110 VAL A O 1
ATOM 849 N N . VAL A 1 111 ? 0.374 -4.940 15.546 1.00 90.62 111 VAL A N 1
ATOM 850 C CA . VAL A 1 111 ? 1.510 -4.205 14.974 1.00 90.62 111 VAL A CA 1
ATOM 851 C C . VAL A 1 111 ? 2.704 -5.109 14.652 1.00 90.62 111 VAL A C 1
ATOM 853 O O . VAL A 1 111 ? 3.483 -4.789 13.761 1.00 90.62 111 VAL A O 1
ATOM 856 N N . LEU A 1 112 ? 2.810 -6.296 15.258 1.00 93.94 112 LEU A N 1
ATOM 857 C CA . LEU A 1 112 ? 3.815 -7.292 14.870 1.00 93.94 112 LEU A CA 1
ATOM 858 C C . LEU A 1 112 ? 3.681 -7.742 13.405 1.00 93.94 112 LEU A C 1
ATOM 860 O O . LEU A 1 112 ? 4.678 -8.125 12.798 1.00 93.94 112 LEU A O 1
ATOM 864 N N . VAL A 1 113 ? 2.484 -7.641 12.813 1.00 93.44 113 VAL A N 1
ATOM 865 C CA . VAL A 1 113 ? 2.264 -7.919 11.384 1.00 93.44 113 VAL A CA 1
ATOM 866 C C . VAL A 1 113 ? 3.052 -6.952 10.498 1.00 93.44 113 VAL A C 1
ATOM 868 O O . VAL A 1 113 ? 3.548 -7.370 9.458 1.00 93.44 113 VAL A O 1
ATOM 871 N N . PHE A 1 114 ? 3.218 -5.692 10.912 1.00 93.88 114 PHE A N 1
ATOM 872 C CA . PHE A 1 114 ? 4.018 -4.715 10.169 1.00 93.88 114 PHE A CA 1
ATOM 873 C C . PHE A 1 114 ? 5.490 -5.136 10.113 1.00 93.88 114 PHE A C 1
ATOM 875 O O . PHE A 1 114 ? 6.051 -5.253 9.031 1.00 93.88 114 PHE A O 1
ATOM 882 N N . PHE A 1 115 ? 6.089 -5.491 11.252 1.00 93.88 115 PHE A N 1
ATOM 883 C CA . PHE A 1 115 ? 7.472 -5.981 11.281 1.00 93.88 115 PHE A CA 1
ATOM 884 C C . PHE A 1 115 ? 7.654 -7.287 10.502 1.00 93.88 115 PHE A C 1
ATOM 886 O O . PHE A 1 115 ? 8.655 -7.458 9.809 1.00 93.88 115 PHE A O 1
ATOM 893 N N . ALA A 1 116 ? 6.684 -8.202 10.586 1.00 94.19 116 ALA A N 1
ATOM 894 C CA . ALA A 1 116 ? 6.704 -9.428 9.796 1.00 94.19 116 ALA A CA 1
ATOM 895 C C . ALA A 1 116 ? 6.657 -9.136 8.287 1.00 94.19 116 ALA A C 1
ATOM 897 O O . ALA A 1 116 ? 7.316 -9.826 7.514 1.00 94.19 116 ALA A O 1
ATOM 898 N N . ALA A 1 117 ? 5.914 -8.111 7.869 1.00 92.25 117 ALA A N 1
ATOM 899 C CA . ALA A 1 117 ? 5.820 -7.699 6.476 1.00 92.25 117 ALA A CA 1
ATOM 900 C C . ALA A 1 117 ? 7.097 -7.033 5.957 1.00 92.25 117 ALA A C 1
ATOM 902 O O . ALA A 1 117 ? 7.530 -7.364 4.860 1.00 92.25 117 ALA A O 1
ATOM 903 N N . GLU A 1 118 ? 7.742 -6.178 6.750 1.00 91.69 118 GLU A N 1
ATOM 904 C CA . GLU A 1 118 ? 9.048 -5.604 6.392 1.00 91.69 118 GLU A CA 1
ATOM 905 C C . GLU A 1 118 ? 10.123 -6.700 6.293 1.00 91.69 118 GLU A C 1
ATOM 907 O O . GLU A 1 118 ? 10.888 -6.758 5.332 1.00 91.69 118 GLU A O 1
ATOM 912 N N . ALA A 1 119 ? 10.140 -7.648 7.239 1.00 92.12 119 ALA A N 1
ATOM 913 C CA . ALA A 1 119 ? 11.031 -8.806 7.168 1.00 92.12 119 ALA A CA 1
ATOM 914 C C . ALA A 1 119 ? 10.752 -9.673 5.928 1.00 92.12 119 ALA A C 1
ATOM 916 O O . ALA A 1 119 ? 11.684 -10.175 5.300 1.00 92.12 119 ALA A O 1
ATOM 917 N N . PHE A 1 120 ? 9.479 -9.832 5.562 1.00 92.00 120 PHE A N 1
ATOM 918 C CA . PHE A 1 120 ? 9.067 -10.544 4.357 1.00 92.00 120 PHE A CA 1
ATOM 919 C C . PHE A 1 120 ? 9.520 -9.824 3.080 1.00 92.00 120 PHE A C 1
ATOM 921 O O . PHE A 1 120 ? 10.077 -10.473 2.198 1.00 92.00 120 PHE A O 1
ATOM 928 N N . GLU A 1 121 ? 9.345 -8.501 2.988 1.00 90.69 121 GLU A N 1
ATOM 929 C CA . GLU A 1 121 ? 9.838 -7.693 1.864 1.00 90.69 121 GLU A CA 1
ATOM 930 C C . GLU A 1 121 ? 11.349 -7.878 1.691 1.00 90.69 121 GLU A C 1
ATOM 932 O O . GLU A 1 121 ? 11.811 -8.231 0.605 1.00 90.69 121 GLU A O 1
ATOM 937 N N . LEU A 1 122 ? 12.114 -7.702 2.773 1.00 88.88 122 LEU A N 1
ATOM 938 C CA . LEU A 1 122 ? 13.570 -7.849 2.757 1.00 88.88 122 LEU A CA 1
ATOM 939 C C . LEU A 1 122 ? 13.996 -9.266 2.369 1.00 88.88 122 LEU A C 1
ATOM 941 O O . LEU A 1 122 ? 14.915 -9.435 1.568 1.00 88.88 122 LEU A O 1
ATOM 945 N N . PHE A 1 123 ? 13.315 -10.285 2.897 1.00 90.56 123 PHE A N 1
ATOM 946 C CA . PHE A 1 123 ? 13.580 -11.674 2.545 1.00 90.56 123 PHE A CA 1
ATOM 947 C C . PHE A 1 123 ? 13.397 -11.908 1.041 1.00 90.56 123 PHE A C 1
ATOM 949 O O . PHE A 1 123 ? 14.291 -12.459 0.401 1.00 90.56 123 PHE A O 1
ATOM 956 N N . TYR A 1 124 ? 12.290 -11.458 0.448 1.00 89.38 124 TYR A N 1
ATOM 957 C CA . TYR A 1 124 ? 12.051 -11.649 -0.985 1.00 89.38 124 TYR A CA 1
ATOM 958 C C . TYR A 1 124 ? 13.021 -10.838 -1.843 1.00 89.38 124 TYR A C 1
ATOM 960 O O . TYR A 1 124 ? 13.626 -11.405 -2.749 1.00 89.38 124 TYR A O 1
ATOM 968 N N . LYS A 1 125 ? 13.253 -9.561 -1.520 1.00 87.75 125 LYS A N 1
ATOM 969 C CA . LYS A 1 125 ? 14.198 -8.713 -2.262 1.00 87.75 125 LYS A CA 1
ATOM 970 C C . LYS A 1 125 ? 15.635 -9.226 -2.205 1.00 87.75 125 LYS A C 1
ATOM 972 O O . LYS A 1 125 ? 16.401 -8.971 -3.126 1.00 87.75 125 LYS A O 1
ATOM 977 N N . HIS A 1 126 ? 16.010 -9.945 -1.148 1.00 86.25 126 HIS A N 1
ATOM 978 C CA . HIS A 1 126 ? 17.332 -10.558 -1.046 1.00 86.25 126 HIS A CA 1
ATOM 979 C C . HIS A 1 126 ? 17.445 -11.878 -1.824 1.00 86.25 126 HIS A C 1
ATOM 981 O O . HIS A 1 126 ? 18.503 -12.177 -2.369 1.00 86.25 126 HIS A O 1
ATOM 987 N N . ASN A 1 127 ? 16.372 -12.673 -1.871 1.00 87.56 127 ASN A N 1
ATOM 988 C CA . ASN A 1 127 ? 16.404 -14.017 -2.457 1.00 87.56 127 ASN A CA 1
ATOM 989 C C . ASN A 1 127 ? 15.962 -14.063 -3.926 1.00 87.56 127 ASN A C 1
ATOM 991 O O . ASN A 1 127 ? 16.305 -15.011 -4.630 1.00 87.56 127 ASN A O 1
ATOM 995 N N . LEU A 1 128 ? 15.200 -13.074 -4.394 1.00 85.56 128 LEU A N 1
ATOM 996 C CA . LEU A 1 128 ? 14.679 -13.027 -5.754 1.00 85.56 128 LEU A CA 1
ATOM 997 C C . LEU A 1 128 ? 15.366 -11.931 -6.552 1.00 85.56 128 LEU A C 1
ATOM 999 O O . LEU A 1 128 ? 15.333 -10.759 -6.183 1.00 85.56 128 LEU A O 1
ATOM 1003 N N . HIS A 1 129 ? 15.954 -12.321 -7.680 1.00 83.44 129 HIS A N 1
ATOM 1004 C CA . HIS A 1 129 ? 16.460 -11.363 -8.645 1.00 83.44 129 HIS A CA 1
ATOM 1005 C C . HIS A 1 129 ? 15.332 -10.942 -9.583 1.00 83.44 129 HIS A C 1
ATOM 1007 O O . HIS A 1 129 ? 14.924 -11.702 -10.461 1.00 83.44 129 HIS A O 1
ATOM 1013 N N . GLN A 1 130 ? 14.832 -9.730 -9.378 1.00 82.44 130 GLN A N 1
ATOM 1014 C CA . GLN A 1 130 ? 13.854 -9.102 -10.250 1.00 82.44 130 GLN A CA 1
ATOM 1015 C C . GLN A 1 130 ? 14.166 -7.610 -10.322 1.00 82.44 130 GLN A C 1
ATOM 1017 O O . GLN A 1 130 ? 13.725 -6.859 -9.447 1.00 82.44 130 GLN A O 1
ATOM 1022 N N . PRO A 1 131 ? 14.937 -7.172 -11.330 1.00 81.12 131 PRO A N 1
ATOM 1023 C CA . PRO A 1 131 ? 15.254 -5.763 -11.475 1.00 81.12 131 PRO A CA 1
ATOM 1024 C C . PRO A 1 131 ? 13.974 -4.948 -11.690 1.00 81.12 131 PRO A C 1
ATOM 1026 O O . PRO A 1 131 ? 13.022 -5.406 -12.328 1.00 81.12 131 PRO A O 1
ATOM 1029 N N . GLY A 1 132 ? 13.943 -3.742 -11.128 1.00 79.00 132 GLY A N 1
ATOM 1030 C CA . GLY A 1 132 ? 12.926 -2.747 -11.457 1.00 79.00 132 GLY A CA 1
ATOM 1031 C C . GLY A 1 132 ? 12.997 -2.264 -12.909 1.00 79.00 132 GLY A C 1
ATOM 1032 O O . GLY A 1 132 ? 13.868 -2.700 -13.675 1.00 79.00 132 GLY A O 1
ATOM 1033 N N . PRO A 1 133 ? 12.083 -1.358 -13.299 1.00 80.31 133 PRO A N 1
ATOM 1034 C CA . PRO A 1 133 ? 12.181 -0.643 -14.562 1.00 80.31 133 PRO A CA 1
ATOM 1035 C C . PRO A 1 133 ? 13.578 -0.021 -14.738 1.00 80.31 133 PRO A C 1
ATOM 1037 O O . PRO A 1 133 ? 14.231 0.339 -13.757 1.00 80.31 133 PRO A O 1
ATOM 1040 N N . PRO A 1 134 ? 14.081 0.113 -15.977 1.00 81.00 134 PRO A N 1
ATOM 1041 C CA . PRO A 1 134 ? 15.335 0.813 -16.212 1.00 81.00 134 PRO A CA 1
ATOM 1042 C C . PRO A 1 134 ? 15.308 2.223 -15.605 1.00 81.00 134 PRO A C 1
ATOM 1044 O O . PRO A 1 134 ? 14.368 2.980 -15.833 1.00 81.00 134 PRO A O 1
ATOM 1047 N N . ARG A 1 135 ? 16.394 2.625 -14.932 1.00 77.62 135 ARG A N 1
ATOM 1048 C CA . ARG A 1 135 ? 16.538 3.969 -14.328 1.00 77.62 135 ARG A CA 1
ATOM 1049 C C . ARG A 1 135 ? 16.364 5.136 -15.308 1.00 77.62 135 ARG A C 1
ATOM 1051 O O . ARG A 1 135 ? 16.258 6.277 -14.888 1.00 77.62 135 ARG A O 1
ATOM 1058 N N . SER A 1 136 ? 16.415 4.875 -16.615 1.00 77.50 136 SER A N 1
ATOM 1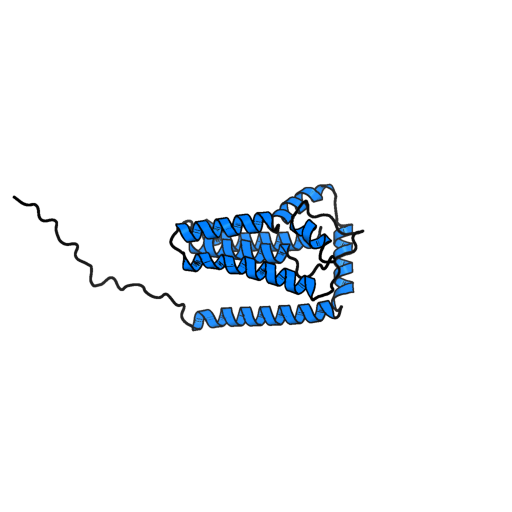059 C CA . SER A 1 136 ? 16.148 5.875 -17.650 1.00 77.50 136 SER A CA 1
ATOM 1060 C C . SER A 1 136 ? 14.666 6.227 -17.789 1.00 77.50 136 SER A C 1
ATOM 1062 O O . SER A 1 136 ? 14.366 7.262 -18.375 1.00 77.50 136 SER A O 1
ATOM 1064 N N . ILE A 1 137 ? 13.764 5.358 -17.318 1.00 82.12 137 ILE A N 1
ATOM 1065 C CA . ILE A 1 137 ? 12.310 5.547 -17.412 1.00 82.12 137 ILE A CA 1
ATOM 1066 C C . ILE A 1 137 ? 11.612 5.651 -16.048 1.00 82.12 137 ILE A C 1
ATOM 1068 O O . ILE A 1 137 ? 10.512 6.194 -15.997 1.00 82.12 137 ILE A O 1
ATOM 1072 N N . GLU A 1 138 ? 12.252 5.174 -14.978 1.00 81.50 138 GLU A N 1
ATOM 1073 C CA . GLU A 1 138 ? 11.795 5.286 -13.584 1.00 81.50 138 GLU A CA 1
ATOM 1074 C C . GLU A 1 138 ? 11.882 6.731 -13.067 1.00 81.50 138 GLU A C 1
ATOM 1076 O O . GLU A 1 138 ? 12.834 7.455 -13.378 1.00 81.50 138 GLU A O 1
ATOM 1081 N N . GLN A 1 139 ? 10.904 7.143 -12.259 1.00 84.31 139 GLN A N 1
ATOM 1082 C CA . GLN A 1 139 ? 10.842 8.463 -11.639 1.00 84.31 139 GLN A CA 1
ATOM 1083 C C . GLN A 1 139 ? 10.961 8.346 -10.119 1.00 84.31 139 GLN A C 1
ATOM 1085 O O . GLN A 1 139 ? 10.320 7.517 -9.483 1.00 84.31 139 GLN A O 1
ATOM 1090 N N . ALA A 1 140 ? 11.773 9.214 -9.513 1.00 80.38 140 ALA A N 1
ATOM 1091 C CA . ALA A 1 140 ? 12.001 9.181 -8.069 1.00 80.38 140 ALA A CA 1
ATOM 1092 C C . ALA A 1 140 ? 10.710 9.460 -7.283 1.00 80.38 140 ALA A C 1
ATOM 1094 O O . ALA A 1 140 ? 9.989 10.429 -7.575 1.00 80.38 140 ALA A O 1
ATOM 1095 N N . ASP A 1 141 ? 10.458 8.653 -6.253 1.00 79.69 141 ASP A N 1
ATOM 1096 C CA . ASP A 1 141 ? 9.250 8.739 -5.434 1.00 79.69 141 ASP A CA 1
ATOM 1097 C C . ASP A 1 141 ? 9.388 9.683 -4.236 1.00 79.69 141 ASP A C 1
ATOM 1099 O O . ASP A 1 141 ? 8.381 10.080 -3.650 1.00 79.69 141 ASP A O 1
ATOM 1103 N N . GLY A 1 142 ? 10.604 10.170 -3.985 1.00 72.19 142 GLY A N 1
ATOM 1104 C CA . GLY A 1 142 ? 10.893 11.215 -3.010 1.00 72.19 142 GLY A CA 1
ATOM 1105 C C . GLY A 1 142 ? 11.828 10.716 -1.911 1.00 72.19 142 GLY A C 1
ATOM 1106 O O . GLY A 1 142 ? 12.075 9.522 -1.788 1.00 72.19 142 GLY A O 1
ATOM 1107 N N . PRO A 1 143 ? 12.380 11.623 -1.088 1.00 70.62 143 PRO A N 1
ATOM 1108 C CA . PRO A 1 143 ? 13.390 11.258 -0.106 1.00 70.62 143 PRO A CA 1
ATOM 1109 C C . PRO A 1 143 ? 12.798 10.353 0.983 1.00 70.62 143 PRO A C 1
ATOM 1111 O O . PRO A 1 143 ? 12.268 10.839 1.979 1.00 70.62 143 PRO A O 1
ATOM 1114 N N . SER A 1 144 ? 12.950 9.038 0.822 1.00 73.81 144 SER A N 1
ATOM 1115 C CA . SER A 1 144 ? 12.562 8.045 1.823 1.00 73.81 144 SER A CA 1
ATOM 1116 C C . SER A 1 144 ? 13.752 7.184 2.253 1.00 73.81 144 SER A C 1
ATOM 1118 O O . SER A 1 144 ? 14.667 6.873 1.485 1.00 73.81 144 SER A O 1
ATOM 1120 N N . LEU A 1 145 ? 13.732 6.725 3.502 1.00 72.44 145 LEU A N 1
ATOM 1121 C CA . LEU A 1 145 ? 14.632 5.701 4.033 1.00 72.44 145 LEU A CA 1
ATOM 1122 C C . LEU A 1 145 ? 14.567 4.429 3.183 1.00 72.44 145 LEU A C 1
ATOM 1124 O O . LEU A 1 145 ? 15.553 3.699 3.074 1.00 72.44 145 LEU A O 1
ATOM 1128 N N . SER A 1 146 ? 13.413 4.177 2.560 1.00 66.88 146 SER A N 1
ATOM 1129 C CA . SER A 1 146 ? 13.234 3.047 1.662 1.00 66.88 146 SER A CA 1
ATOM 1130 C C . SER A 1 146 ? 14.024 3.204 0.357 1.00 66.88 146 SER A C 1
ATOM 1132 O O . SER A 1 146 ? 14.612 2.217 -0.074 1.00 66.88 146 SER A O 1
ATOM 1134 N N . GLU A 1 147 ? 14.132 4.401 -0.233 1.00 68.25 147 GLU A N 1
ATOM 1135 C CA . GLU A 1 147 ? 15.009 4.655 -1.393 1.00 68.25 147 GLU A CA 1
ATOM 1136 C C . GLU A 1 147 ? 16.490 4.450 -1.023 1.00 68.25 147 GLU A C 1
ATOM 1138 O O . GLU A 1 147 ? 17.235 3.778 -1.744 1.00 68.25 147 GLU A O 1
ATOM 1143 N N . LEU A 1 148 ? 16.912 4.950 0.147 1.00 64.00 148 LEU A N 1
ATOM 1144 C CA . LEU A 1 148 ? 18.287 4.787 0.642 1.00 64.00 148 LEU A CA 1
ATOM 1145 C C . LEU A 1 148 ? 18.664 3.309 0.818 1.00 64.00 148 LEU A C 1
ATOM 1147 O O . LEU A 1 148 ? 19.766 2.892 0.451 1.00 64.00 148 LEU A O 1
ATOM 1151 N N . LEU A 1 149 ? 17.745 2.501 1.353 1.00 63.78 149 LEU A N 1
ATOM 1152 C CA . LEU A 1 149 ? 17.951 1.064 1.525 1.00 63.78 149 LEU A CA 1
ATOM 1153 C C . LEU A 1 149 ? 17.868 0.306 0.191 1.00 63.78 149 LEU A C 1
ATOM 1155 O O . LEU A 1 149 ? 18.675 -0.597 -0.039 1.00 63.78 149 LEU A O 1
ATOM 1159 N N . GLN A 1 150 ? 16.963 0.686 -0.715 1.00 62.69 150 GLN A N 1
ATOM 1160 C CA . GLN A 1 150 ? 16.819 0.069 -2.041 1.00 62.69 150 GLN A CA 1
ATOM 1161 C C . GLN A 1 150 ? 18.073 0.237 -2.907 1.00 62.69 150 GLN A C 1
ATOM 1163 O O . GLN A 1 150 ? 18.489 -0.718 -3.569 1.00 62.69 150 GLN A O 1
ATOM 1168 N N . GLY A 1 151 ? 18.735 1.396 -2.828 1.00 56.59 151 GLY A N 1
ATOM 1169 C CA . GLY A 1 151 ? 20.031 1.626 -3.472 1.00 56.59 151 GLY A CA 1
ATOM 1170 C C . GLY A 1 151 ? 21.136 0.671 -2.996 1.00 56.59 151 GLY A C 1
ATOM 1171 O O . GLY A 1 151 ? 22.042 0.354 -3.766 1.00 56.59 151 GLY A O 1
ATOM 1172 N N . SER A 1 152 ? 21.042 0.163 -1.761 1.00 55.09 152 SER A N 1
ATOM 1173 C CA . SER A 1 152 ? 22.000 -0.791 -1.180 1.00 55.09 152 SER A CA 1
ATOM 1174 C C . SER A 1 152 ? 21.663 -2.267 -1.453 1.00 55.09 152 SER A C 1
ATOM 1176 O O . SER A 1 152 ? 22.559 -3.108 -1.466 1.00 55.09 152 SER A O 1
ATOM 1178 N N . LEU A 1 153 ? 20.388 -2.584 -1.714 1.00 56.28 153 LEU A N 1
ATOM 1179 C CA . LEU A 1 153 ? 19.858 -3.950 -1.854 1.00 56.28 153 LEU A CA 1
ATOM 1180 C C . LEU A 1 153 ? 19.751 -4.436 -3.312 1.00 56.28 153 LEU A C 1
ATOM 1182 O O . LEU A 1 153 ? 19.055 -5.407 -3.598 1.00 56.28 153 LEU A O 1
ATOM 1186 N N . GLY A 1 154 ? 20.452 -3.787 -4.245 1.00 54.16 154 GLY A N 1
ATOM 1187 C CA . GLY A 1 154 ? 20.603 -4.279 -5.619 1.00 54.16 154 GLY A CA 1
ATOM 1188 C C . GLY A 1 154 ? 19.441 -3.978 -6.572 1.00 54.16 154 GLY A C 1
ATOM 1189 O O . GLY A 1 154 ? 19.419 -4.534 -7.665 1.00 54.16 154 GLY A O 1
ATOM 1190 N N . GLY A 1 155 ? 18.508 -3.089 -6.204 1.00 65.25 155 GLY A N 1
ATOM 1191 C CA . GLY A 1 155 ? 17.467 -2.597 -7.121 1.00 65.25 155 GLY A CA 1
ATOM 1192 C C . GLY A 1 155 ? 16.373 -3.611 -7.479 1.00 65.25 155 GLY A C 1
ATOM 1193 O O . GLY A 1 155 ? 15.735 -3.475 -8.523 1.00 65.25 155 GLY A O 1
ATOM 1194 N N . ASN A 1 156 ? 16.161 -4.632 -6.640 1.00 80.25 156 ASN A N 1
ATOM 1195 C CA . ASN A 1 156 ? 15.056 -5.570 -6.827 1.00 80.25 156 ASN A CA 1
ATOM 1196 C C . ASN A 1 156 ? 13.710 -4.906 -6.484 1.00 80.25 156 ASN A C 1
ATOM 1198 O O . ASN A 1 156 ? 13.547 -4.327 -5.406 1.00 80.25 156 ASN A O 1
ATOM 1202 N N . SER A 1 157 ? 12.737 -5.021 -7.389 1.00 83.12 157 SER A N 1
ATOM 1203 C CA . SER A 1 157 ? 11.448 -4.312 -7.327 1.00 83.12 157 SER A CA 1
ATOM 1204 C C . SER A 1 157 ? 10.314 -5.114 -6.685 1.00 83.12 157 SER A C 1
ATOM 1206 O O . SER A 1 157 ? 9.285 -4.542 -6.319 1.00 83.12 157 SER A O 1
ATOM 1208 N N . PHE A 1 158 ? 10.493 -6.426 -6.510 1.00 87.69 158 PHE A N 1
ATOM 1209 C CA . PHE A 1 158 ? 9.447 -7.319 -6.020 1.00 87.69 158 PHE A CA 1
ATOM 1210 C C . PHE A 1 158 ? 9.760 -7.945 -4.654 1.00 87.69 158 PHE A C 1
ATOM 1212 O O . PHE A 1 158 ? 10.866 -8.449 -4.444 1.00 87.69 158 PHE A O 1
ATOM 1219 N N . PRO A 1 159 ? 8.761 -8.010 -3.754 1.00 90.50 159 PRO A N 1
ATOM 1220 C CA . PRO A 1 159 ? 7.465 -7.333 -3.837 1.00 90.50 159 PRO A CA 1
ATOM 1221 C C . PRO A 1 159 ? 7.604 -5.813 -3.619 1.00 90.50 159 PRO A C 1
ATOM 1223 O O . PRO A 1 159 ? 8.583 -5.337 -3.042 1.00 90.50 159 PRO A O 1
ATOM 1226 N N . SER A 1 160 ? 6.599 -5.046 -4.054 1.00 91.00 160 SER A N 1
ATOM 1227 C CA . SER A 1 160 ? 6.558 -3.598 -3.813 1.00 91.00 160 SER A CA 1
ATOM 1228 C C . SER A 1 160 ? 6.305 -3.303 -2.332 1.00 91.00 160 SER A C 1
ATOM 1230 O O . SER A 1 160 ? 5.221 -3.579 -1.807 1.00 91.00 160 SER A O 1
ATOM 1232 N N . GLY A 1 161 ? 7.293 -2.704 -1.667 1.00 90.88 161 GLY A N 1
ATOM 1233 C CA . GLY A 1 161 ? 7.195 -2.328 -0.257 1.00 90.88 161 GLY A CA 1
ATOM 1234 C C . GLY A 1 161 ? 6.100 -1.302 0.017 1.00 90.88 161 GLY A C 1
ATOM 1235 O O . GLY A 1 161 ? 5.311 -1.464 0.945 1.00 90.88 161 GLY A O 1
ATOM 1236 N N . HIS A 1 162 ? 5.988 -0.283 -0.839 1.00 92.69 162 HIS A N 1
ATOM 1237 C CA . HIS A 1 162 ? 4.940 0.737 -0.756 1.00 92.69 162 HIS A CA 1
ATOM 1238 C C . HIS A 1 162 ? 3.543 0.110 -0.787 1.00 92.69 162 HIS A C 1
ATOM 1240 O O . HIS A 1 162 ? 2.694 0.434 0.046 1.00 92.69 162 HIS A O 1
ATOM 1246 N N . MET A 1 163 ? 3.315 -0.849 -1.692 1.00 95.50 163 MET A N 1
ATOM 1247 C CA . MET A 1 163 ? 2.049 -1.581 -1.751 1.00 95.50 163 MET A CA 1
ATOM 1248 C C . MET A 1 163 ? 1.815 -2.429 -0.506 1.00 95.50 163 MET A C 1
ATOM 1250 O O . MET A 1 163 ? 0.716 -2.399 0.048 1.00 95.50 163 MET A O 1
ATOM 1254 N N . MET A 1 164 ? 2.830 -3.162 -0.042 1.00 94.88 164 MET A N 1
ATOM 1255 C CA . MET A 1 164 ? 2.711 -3.983 1.163 1.00 94.88 164 MET A CA 1
ATOM 1256 C C . MET A 1 164 ? 2.339 -3.145 2.387 1.00 94.88 164 MET A C 1
ATOM 1258 O O . MET A 1 164 ? 1.355 -3.453 3.066 1.00 94.88 164 MET A O 1
ATOM 1262 N N . ARG A 1 165 ? 3.069 -2.053 2.632 1.00 95.25 165 ARG A N 1
ATOM 1263 C CA . ARG A 1 165 ? 2.793 -1.117 3.726 1.00 95.25 165 ARG A CA 1
ATOM 1264 C C . ARG A 1 165 ? 1.403 -0.520 3.607 1.00 95.25 165 ARG A C 1
ATOM 1266 O O . ARG A 1 165 ? 0.642 -0.574 4.567 1.00 95.25 165 ARG A O 1
ATOM 1273 N N . THR A 1 166 ? 1.028 -0.040 2.425 1.00 96.88 166 THR A N 1
ATOM 1274 C CA . THR A 1 166 ? -0.288 0.569 2.204 1.00 96.88 166 THR A CA 1
ATOM 1275 C C . THR A 1 166 ? -1.420 -0.420 2.495 1.00 96.88 166 THR A C 1
ATOM 1277 O O . THR A 1 166 ? -2.345 -0.109 3.247 1.00 96.88 166 THR A O 1
ATOM 1280 N N . VAL A 1 167 ? -1.343 -1.647 1.971 1.00 96.81 167 VAL A N 1
ATOM 1281 C CA . VAL A 1 167 ? -2.366 -2.677 2.211 1.00 96.81 167 VAL A CA 1
ATOM 1282 C C . VAL A 1 167 ? -2.476 -3.016 3.697 1.00 96.81 167 VAL A C 1
ATOM 1284 O O . VAL A 1 167 ? -3.585 -3.088 4.230 1.00 96.81 167 VAL A O 1
ATOM 1287 N N . ILE A 1 168 ? -1.346 -3.207 4.377 1.00 95.88 168 ILE A N 1
ATOM 1288 C CA . ILE A 1 168 ? -1.324 -3.602 5.788 1.00 95.88 168 ILE A CA 1
ATOM 1289 C C . ILE A 1 168 ? -1.803 -2.463 6.680 1.00 95.88 168 ILE A C 1
ATOM 1291 O O . ILE A 1 168 ? -2.733 -2.653 7.460 1.00 95.88 168 ILE A O 1
ATOM 1295 N N . VAL A 1 169 ? -1.205 -1.279 6.557 1.00 97.12 169 VAL A N 1
ATOM 1296 C CA . VAL A 1 169 ? -1.485 -0.136 7.429 1.00 97.12 169 VAL A CA 1
ATOM 1297 C C . VAL A 1 169 ? -2.923 0.328 7.244 1.00 97.12 169 VAL A C 1
ATOM 1299 O O . VAL A 1 169 ? -3.689 0.345 8.209 1.00 97.12 169 VAL A O 1
ATOM 1302 N N . PHE A 1 170 ? -3.346 0.641 6.017 1.00 97.75 170 PHE A N 1
ATOM 1303 C CA . PHE A 1 170 ? -4.700 1.151 5.792 1.00 97.75 170 PHE A CA 1
ATOM 1304 C C . PHE A 1 170 ? -5.765 0.064 5.944 1.00 97.75 170 PHE A C 1
ATOM 1306 O O . PHE A 1 170 ? -6.864 0.361 6.415 1.00 97.75 170 PHE A O 1
ATOM 1313 N N . GLY A 1 171 ? -5.450 -1.199 5.639 1.00 96.62 171 GLY A N 1
ATOM 1314 C CA . GLY A 1 171 ? -6.337 -2.327 5.923 1.00 96.62 171 GLY A CA 1
ATOM 1315 C C . GLY A 1 171 ? -6.578 -2.519 7.424 1.00 96.62 171 GLY A C 1
ATOM 1316 O O . GLY A 1 171 ? -7.728 -2.656 7.857 1.00 96.62 171 GLY A O 1
ATOM 1317 N N . LEU A 1 172 ? -5.517 -2.470 8.236 1.00 96.00 172 LEU A N 1
ATOM 1318 C CA . LEU A 1 172 ? -5.613 -2.565 9.695 1.00 96.00 172 LEU A CA 1
ATOM 1319 C C . LEU A 1 172 ? -6.316 -1.350 10.301 1.00 96.00 172 LEU A C 1
ATOM 1321 O O . LEU A 1 172 ? -7.212 -1.522 11.131 1.00 96.00 172 LEU A O 1
ATOM 1325 N N . LEU A 1 173 ? -5.980 -0.136 9.861 1.00 97.00 173 LEU A N 1
ATOM 1326 C CA . LEU A 1 173 ? -6.664 1.078 10.300 1.00 97.00 173 LEU A CA 1
ATOM 1327 C C . LEU A 1 173 ? -8.156 1.016 9.965 1.00 97.00 173 LEU A C 1
ATOM 1329 O O . LEU A 1 173 ? -8.984 1.247 10.845 1.00 97.00 173 LEU A O 1
ATOM 1333 N N . ALA A 1 174 ? -8.527 0.628 8.743 1.00 97.38 174 ALA A N 1
ATOM 1334 C CA . ALA A 1 174 ? -9.928 0.482 8.361 1.00 97.38 174 ALA A CA 1
ATOM 1335 C C . ALA A 1 174 ? -10.661 -0.555 9.217 1.00 97.38 174 ALA A C 1
ATOM 1337 O O . ALA A 1 174 ? -11.794 -0.314 9.646 1.00 97.38 174 ALA A O 1
ATOM 1338 N N . PHE A 1 175 ? -10.018 -1.687 9.512 1.00 94.81 175 PHE A N 1
ATOM 1339 C CA . PHE A 1 175 ? -10.566 -2.703 10.406 1.00 94.81 175 PHE A CA 1
ATOM 1340 C C . PHE A 1 175 ? -10.822 -2.147 11.814 1.00 94.81 175 PHE A C 1
ATOM 1342 O O . PHE A 1 175 ? -11.926 -2.300 12.348 1.00 94.81 175 PHE A O 1
ATOM 1349 N N . VAL A 1 176 ? -9.834 -1.467 12.400 1.00 94.94 176 VAL A N 1
ATOM 1350 C CA . VAL A 1 176 ? -9.930 -0.897 13.751 1.00 94.94 176 VAL A CA 1
ATOM 1351 C C . VAL A 1 176 ? -10.982 0.207 13.804 1.00 94.94 176 VAL A C 1
ATOM 1353 O O . VAL A 1 176 ? -11.863 0.169 14.664 1.00 94.94 176 VAL A O 1
ATOM 1356 N N . VAL A 1 177 ? -10.973 1.139 12.848 1.00 96.12 177 VAL A N 1
ATOM 1357 C CA . VAL A 1 177 ? -11.957 2.226 12.752 1.00 96.12 177 VAL A CA 1
ATOM 1358 C C . VAL A 1 177 ? -13.371 1.666 12.602 1.00 96.12 177 VAL A C 1
ATOM 1360 O O . VAL A 1 177 ? -14.283 2.081 13.318 1.00 96.12 177 VAL A O 1
ATOM 1363 N N . ARG A 1 178 ? -13.573 0.673 11.731 1.00 96.06 178 ARG A N 1
ATOM 1364 C CA . ARG A 1 178 ? -14.882 0.030 11.544 1.00 96.06 178 ARG A CA 1
ATOM 1365 C C . ARG A 1 178 ? -15.387 -0.668 12.808 1.00 96.06 178 ARG A C 1
ATOM 1367 O O . ARG A 1 178 ? -16.606 -0.748 13.010 1.00 96.06 178 ARG A O 1
ATOM 1374 N N . ARG A 1 179 ? -14.479 -1.193 13.634 1.00 93.12 179 ARG A N 1
ATOM 1375 C CA . ARG A 1 179 ? -14.801 -1.911 14.873 1.00 93.12 179 ARG A CA 1
ATOM 1376 C C . ARG A 1 179 ? -15.066 -0.971 16.04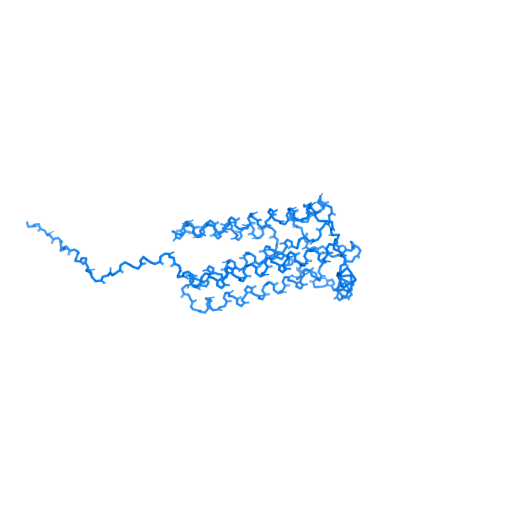8 1.00 93.12 179 ARG A C 1
ATOM 1378 O O . ARG A 1 179 ? -15.999 -1.234 16.800 1.00 93.12 179 ARG A O 1
ATOM 1385 N N . LEU A 1 180 ? -14.259 0.078 16.207 1.00 94.31 180 LEU A N 1
ATOM 1386 C CA . LEU A 1 180 ? -14.214 0.888 17.429 1.00 94.31 180 LEU A CA 1
ATOM 1387 C C . LEU A 1 180 ? -14.836 2.283 17.290 1.00 94.31 180 LEU A C 1
ATOM 1389 O O . LEU A 1 180 ? -15.141 2.901 18.306 1.00 94.31 180 LEU A O 1
ATOM 1393 N N . SER A 1 181 ? -15.036 2.800 16.073 1.00 94.62 181 SER A N 1
ATOM 1394 C CA . SER A 1 181 ? -15.579 4.153 15.909 1.00 94.62 181 SER A CA 1
ATOM 1395 C C . SER A 1 181 ? -17.032 4.244 16.404 1.00 94.62 181 SER A C 1
ATOM 1397 O O . SER A 1 181 ? -17.843 3.383 16.059 1.00 94.62 181 SER A O 1
ATOM 1399 N N . PRO A 1 182 ? -17.410 5.289 17.166 1.00 94.25 182 PRO A N 1
ATOM 1400 C CA . PRO A 1 182 ? -18.792 5.489 17.604 1.00 94.25 182 PRO A CA 1
ATOM 1401 C C . PRO A 1 182 ? -19.707 5.970 16.467 1.00 94.25 182 PRO A C 1
ATOM 1403 O O . PRO A 1 182 ? -20.920 5.779 16.527 1.00 94.25 182 PRO A O 1
ATOM 1406 N N . SER A 1 183 ? -19.144 6.582 15.418 1.00 97.19 183 SER A N 1
ATOM 1407 C CA . SER A 1 183 ? -19.917 7.143 14.309 1.00 97.19 183 SER A CA 1
ATOM 1408 C C . SER A 1 183 ? -20.226 6.076 13.250 1.00 97.19 183 SER A C 1
ATOM 1410 O O . SER A 1 183 ? -19.297 5.520 12.656 1.00 97.19 183 SER A O 1
ATOM 1412 N N . PRO A 1 184 ? -21.509 5.798 12.942 1.00 95.44 184 PRO A N 1
ATOM 1413 C CA . PRO A 1 184 ? -21.875 4.802 11.934 1.00 95.44 184 PRO A CA 1
ATOM 1414 C C . PRO A 1 184 ? -21.379 5.184 10.534 1.00 95.44 184 PRO A C 1
ATOM 1416 O O . PRO A 1 184 ? -20.964 4.307 9.777 1.00 95.44 184 PRO A O 1
ATOM 1419 N N . LEU A 1 185 ? -21.344 6.485 10.221 1.00 97.06 185 LEU A N 1
ATOM 1420 C CA . LEU A 1 185 ? -20.817 6.993 8.956 1.00 97.06 185 LEU A CA 1
ATOM 1421 C C . LEU A 1 185 ? -19.333 6.643 8.812 1.00 97.06 185 LEU A C 1
ATOM 1423 O O . LEU A 1 185 ? -18.942 6.008 7.836 1.00 97.06 185 LEU A O 1
ATOM 1427 N N . VAL A 1 186 ? -18.524 6.967 9.823 1.00 97.12 186 VAL A N 1
ATOM 1428 C CA . VAL A 1 186 ? -17.079 6.686 9.818 1.00 97.12 186 VAL A CA 1
ATOM 1429 C C . VAL A 1 186 ? -16.813 5.185 9.690 1.00 97.12 186 VAL A C 1
ATOM 1431 O O . VAL A 1 186 ? -15.971 4.771 8.897 1.00 97.12 186 VAL A O 1
ATOM 1434 N N . ARG A 1 187 ? -17.580 4.344 10.395 1.00 95.88 187 ARG A N 1
ATOM 1435 C CA . ARG A 1 187 ? -17.466 2.882 10.269 1.00 95.88 187 ARG A CA 1
ATOM 1436 C C . ARG A 1 187 ? -17.778 2.386 8.860 1.00 95.88 187 ARG A C 1
ATOM 1438 O O . ARG A 1 187 ? -17.12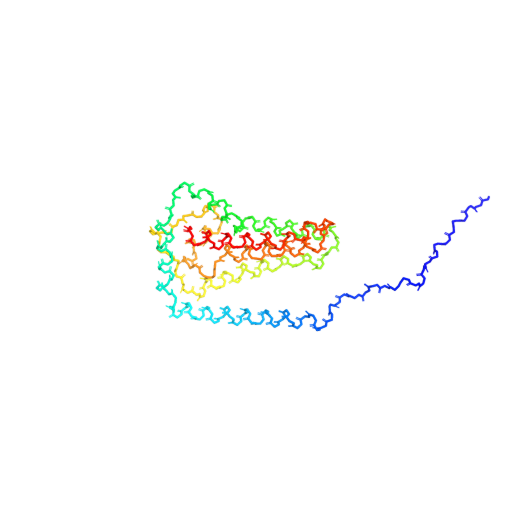1 1.459 8.388 1.00 95.88 187 ARG A O 1
ATOM 1445 N N . SER A 1 188 ? -18.795 2.962 8.217 1.00 96.44 188 SER A N 1
ATOM 1446 C CA . SER A 1 188 ? -19.204 2.576 6.864 1.00 96.44 188 SER A CA 1
ATOM 1447 C C . SER A 1 188 ? -18.187 3.000 5.801 1.00 96.44 188 SER A C 1
ATOM 1449 O O . SER A 1 188 ? -17.953 2.248 4.859 1.00 96.44 188 SER A O 1
ATOM 1451 N N . LEU A 1 189 ? -17.531 4.150 5.995 1.00 97.81 189 LEU A N 1
ATOM 1452 C CA . LEU A 1 189 ? -16.558 4.709 5.055 1.00 97.81 189 LEU A CA 1
ATOM 1453 C C . LEU A 1 189 ? -15.142 4.148 5.219 1.00 97.81 189 LEU A C 1
ATOM 1455 O O . LEU A 1 189 ? -14.361 4.227 4.278 1.00 97.81 189 LEU A O 1
ATOM 1459 N N . ALA A 1 190 ? -14.815 3.539 6.363 1.00 97.25 190 ALA A N 1
ATOM 1460 C CA . ALA A 1 190 ? -13.471 3.038 6.651 1.00 97.25 190 ALA A CA 1
ATOM 1461 C C . ALA A 1 190 ? -12.931 2.071 5.579 1.00 97.25 190 ALA A C 1
ATOM 1463 O O . ALA A 1 190 ? -11.815 2.240 5.096 1.00 97.25 190 ALA A O 1
ATOM 1464 N N . MET A 1 191 ? -13.733 1.079 5.174 1.00 97.00 191 MET A N 1
ATOM 1465 C CA . MET A 1 191 ? -13.320 0.105 4.154 1.00 97.00 191 MET A CA 1
ATOM 1466 C C . MET A 1 191 ? -13.236 0.717 2.746 1.00 97.00 191 MET A C 1
ATOM 1468 O O . MET A 1 191 ? -12.195 0.543 2.116 1.00 97.00 191 MET A O 1
ATOM 1472 N N . PRO A 1 192 ? -14.259 1.443 2.242 1.00 98.12 192 PRO A N 1
ATOM 1473 C CA . PRO A 1 192 ? -14.151 2.148 0.965 1.00 98.12 192 PRO A CA 1
ATOM 1474 C C . PRO A 1 192 ? -12.941 3.081 0.888 1.00 98.12 192 PRO A C 1
ATOM 1476 O O . PRO A 1 192 ? -12.232 3.062 -0.111 1.00 98.12 192 PRO A O 1
ATOM 1479 N N . ALA A 1 193 ? -12.667 3.848 1.947 1.00 97.94 193 ALA A N 1
ATOM 1480 C CA . ALA A 1 193 ? -11.535 4.767 1.980 1.00 97.94 193 ALA A CA 1
ATOM 1481 C C . ALA A 1 193 ? -10.194 4.028 1.857 1.00 97.94 193 ALA A C 1
ATOM 1483 O O . ALA A 1 193 ? -9.370 4.406 1.031 1.00 97.94 193 ALA A O 1
ATOM 1484 N N . ALA A 1 194 ? -9.994 2.941 2.610 1.00 98.00 194 ALA A N 1
ATOM 1485 C CA . ALA A 1 194 ? -8.777 2.139 2.487 1.00 98.00 194 ALA A CA 1
ATOM 1486 C C . ALA A 1 194 ? -8.626 1.508 1.097 1.00 98.00 194 ALA A C 1
ATOM 1488 O O . ALA A 1 194 ? -7.526 1.504 0.556 1.00 98.00 194 ALA A O 1
ATOM 1489 N N . ILE A 1 195 ? -9.715 1.024 0.489 1.00 97.94 195 ILE A N 1
ATOM 1490 C CA . ILE A 1 195 ? -9.682 0.482 -0.879 1.00 97.94 195 ILE A CA 1
ATOM 1491 C C . ILE A 1 195 ? -9.250 1.562 -1.873 1.00 97.94 195 ILE A C 1
ATOM 1493 O O . ILE A 1 195 ? -8.380 1.304 -2.697 1.00 97.94 195 ILE A O 1
ATOM 1497 N N . VAL A 1 196 ? -9.820 2.767 -1.780 1.00 98.25 196 VAL A N 1
ATOM 1498 C CA . VAL A 1 196 ? -9.438 3.891 -2.646 1.00 98.25 196 VAL A CA 1
ATOM 1499 C C . VAL A 1 196 ? -7.956 4.217 -2.481 1.00 98.25 196 VAL A C 1
ATOM 1501 O O . VAL A 1 196 ? -7.258 4.311 -3.482 1.00 98.25 196 VAL A O 1
ATOM 1504 N N . ILE A 1 197 ? -7.458 4.313 -1.245 1.00 97.81 197 ILE A N 1
ATOM 1505 C CA . ILE A 1 197 ? -6.037 4.582 -0.976 1.00 97.81 197 ILE A CA 1
ATOM 1506 C C . ILE A 1 197 ? -5.142 3.495 -1.590 1.00 97.81 197 ILE A C 1
ATOM 1508 O O . ILE A 1 197 ? -4.176 3.816 -2.272 1.00 97.81 197 ILE A O 1
ATOM 1512 N N . ILE A 1 198 ? -5.481 2.216 -1.404 1.00 97.44 198 ILE A N 1
ATOM 1513 C CA . ILE A 1 198 ? -4.710 1.085 -1.945 1.00 97.44 198 ILE A CA 1
ATOM 1514 C C . ILE A 1 198 ? -4.697 1.098 -3.479 1.00 97.44 198 ILE A C 1
ATOM 1516 O O . ILE A 1 198 ? -3.656 0.856 -4.083 1.00 97.44 198 ILE A O 1
ATOM 1520 N N . VAL A 1 199 ? -5.834 1.381 -4.120 1.00 97.50 199 VAL A N 1
ATOM 1521 C CA . VAL A 1 199 ? -5.931 1.449 -5.588 1.00 97.50 199 VAL A CA 1
ATOM 1522 C C . VAL A 1 199 ? -5.148 2.639 -6.137 1.00 97.50 199 VAL A C 1
ATOM 1524 O O . VAL A 1 199 ? -4.439 2.496 -7.130 1.00 97.50 199 VAL A O 1
ATOM 1527 N N . VAL A 1 200 ? -5.241 3.798 -5.484 1.00 96.75 200 VAL A N 1
ATOM 1528 C CA . VAL A 1 200 ? -4.489 4.997 -5.871 1.00 96.75 200 VAL A CA 1
ATOM 1529 C C . VAL A 1 200 ? -2.985 4.764 -5.720 1.00 96.75 200 VAL A C 1
ATOM 1531 O O . VAL A 1 200 ? -2.241 5.095 -6.635 1.00 96.75 200 VAL A O 1
ATOM 1534 N N . MET A 1 201 ? -2.546 4.112 -4.639 1.00 96.62 201 MET A N 1
ATOM 1535 C CA . MET A 1 201 ? -1.149 3.702 -4.464 1.00 96.62 201 MET A CA 1
ATOM 1536 C C . MET A 1 201 ? -0.696 2.724 -5.555 1.00 96.62 201 MET A C 1
ATOM 1538 O O . MET A 1 201 ? 0.401 2.855 -6.081 1.00 96.62 201 MET A O 1
ATOM 1542 N N . ALA A 1 202 ? -1.532 1.753 -5.937 1.00 95.19 202 ALA A N 1
ATOM 1543 C CA . ALA A 1 202 ? -1.180 0.820 -7.008 1.00 95.19 202 ALA A CA 1
ATOM 1544 C C . ALA A 1 202 ? -0.924 1.544 -8.333 1.00 95.19 202 ALA A C 1
ATOM 1546 O O . ALA A 1 202 ? 0.005 1.190 -9.048 1.00 95.19 202 ALA A O 1
ATOM 1547 N N . PHE A 1 203 ? -1.730 2.559 -8.643 1.00 94.56 203 PHE A N 1
ATOM 1548 C CA . PHE A 1 203 ? -1.527 3.382 -9.829 1.00 94.56 203 PHE A CA 1
ATOM 1549 C C . PHE A 1 203 ? -0.268 4.250 -9.714 1.00 94.56 203 PHE A C 1
ATOM 1551 O O . PHE A 1 203 ? 0.532 4.295 -10.640 1.00 94.56 203 PHE A O 1
ATOM 1558 N N . ASP A 1 204 ? -0.062 4.880 -8.559 1.00 93.44 204 ASP A N 1
ATOM 1559 C CA . ASP A 1 204 ? 1.132 5.669 -8.254 1.00 93.44 204 ASP A CA 1
ATOM 1560 C C . ASP A 1 204 ? 2.433 4.870 -8.440 1.00 93.44 204 ASP A C 1
ATOM 1562 O O . ASP A 1 204 ? 3.353 5.351 -9.088 1.00 93.44 204 ASP A O 1
ATOM 1566 N N . ARG A 1 205 ? 2.469 3.609 -7.990 1.00 92.44 205 ARG A N 1
ATOM 1567 C CA . ARG A 1 205 ? 3.621 2.703 -8.156 1.00 92.44 205 ARG A CA 1
ATOM 1568 C C . ARG A 1 205 ? 3.915 2.257 -9.580 1.00 92.44 205 ARG A C 1
ATOM 1570 O O . ARG A 1 205 ? 4.957 1.656 -9.811 1.00 92.44 205 ARG A O 1
ATOM 1577 N N . LEU A 1 206 ? 2.968 2.444 -10.490 1.00 91.25 206 LEU A N 1
ATOM 1578 C CA . LEU A 1 206 ? 3.182 2.205 -11.913 1.00 91.25 206 LEU A CA 1
ATOM 1579 C C . LEU A 1 206 ? 3.576 3.498 -12.629 1.00 91.25 206 LEU A C 1
ATOM 1581 O O . LEU A 1 206 ? 4.254 3.432 -13.648 1.00 91.25 206 LEU A O 1
ATOM 1585 N N . TYR A 1 207 ? 3.106 4.644 -12.128 1.00 91.38 207 TYR A N 1
ATOM 1586 C CA . TYR A 1 207 ? 3.301 5.957 -12.732 1.00 91.38 207 TYR A CA 1
ATOM 1587 C C . TYR A 1 207 ? 4.664 6.586 -12.402 1.00 91.38 207 TYR A C 1
ATOM 1589 O O . TYR A 1 207 ? 5.220 7.293 -13.245 1.00 91.38 207 TYR A O 1
ATOM 1597 N N . LEU A 1 208 ? 5.166 6.362 -11.183 1.00 87.31 208 LEU A N 1
ATOM 1598 C CA . LEU A 1 208 ? 6.520 6.724 -10.751 1.00 87.31 208 LEU A CA 1
ATOM 1599 C C . LEU A 1 208 ? 7.477 5.551 -10.977 1.00 87.31 208 LEU A C 1
ATOM 1601 O O . LEU A 1 208 ? 8.533 5.784 -11.609 1.00 87.31 208 LEU A O 1
#

Sequence (208 aa):
MLHVRPSVELDSHRRPHNRFLPHLSALIPRLFGIAVLSVAFIALTIAITAGAFTSLDLQVAQAMHDAWQPSLHPVFQAIAELGSIELATILMFGLLIFLWQGGFGSDALVVLVFFAAEAFELFYKHNLHQPGPPRSIEQADGPSLSELLQGSLGGNSFPSGHMMRTVIVFGLLAFVVRRLSPSPLVRSLAMPAAIVIIVVMAFDRLYL

Radius of gyration: 22.96 Å; Cα contacts (8 Å, |Δi|>4): 165; chains: 1; bounding box: 52×41×86 Å

pLDDT: mean 85.27, std 15.71, range [41.66, 98.25]

Secondary structure (DSSP, 8-state):
---PPPP----T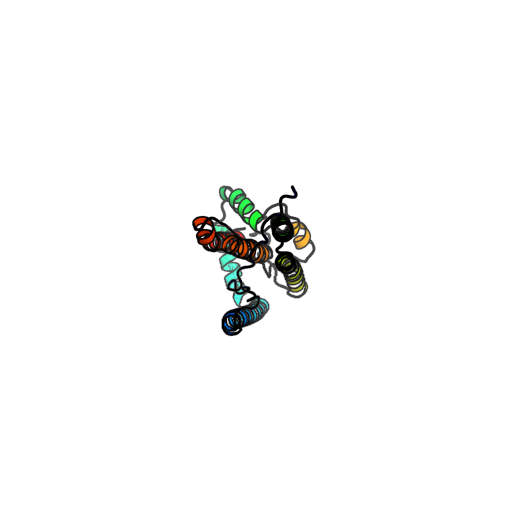T-------S--HHHHHHHHHHHHHHHHHHHHHHHHHHTTTTHHHHHHHHHHHHHH--TTTHHHHHHHHGGG-HHHHHHHHHHHHHHHHHTT-HHHHGGGHHHHHHHHHHHHHHHH---B-S-TTT-----S-HHHHHHHHTTTB--S-HHHHHHHHHHHHHHHHHHHH-S-HHHHHHHHHHHHHHHHHHHHHHHH-